Protein AF-A0A2D5AFP0-F1 (afdb_monomer)

pLDDT: mean 89.84, std 10.36, range [43.62, 98.31]

Solvent-accessible surface area (backbone atoms only — not comparable to full-atom values): 13454 Å² total; per-residue (Å²): 126,57,72,66,60,49,49,59,38,47,43,43,39,54,51,42,47,51,52,43,53,48,44,72,76,59,59,74,86,63,90,62,96,83,66,72,73,76,46,79,63,25,65,70,41,70,69,41,29,54,51,34,42,56,48,32,50,49,49,39,45,58,45,36,55,49,40,55,62,42,47,62,51,34,44,71,74,62,26,71,68,61,23,28,53,51,37,52,51,49,42,54,47,47,71,47,47,33,61,56,52,38,51,60,35,63,71,51,72,84,81,73,59,94,70,87,75,62,63,67,62,49,51,52,50,52,51,52,54,58,53,67,66,65,67,79,88,62,100,54,95,80,57,54,68,42,79,49,73,41,36,24,67,43,59,49,72,38,85,90,72,22,27,32,33,43,32,40,60,96,48,88,45,46,30,31,28,81,38,29,50,82,62,66,56,52,59,67,57,47,34,68,72,41,44,82,30,69,36,37,36,32,23,56,56,70,62,75,85,78,45,77,89,52,51,67,30,53,43,44,29,36,34,47,95,89,43,72,38,31,39,81,97,48,71,42,82,127

Nearest PDB structures (foldseek):
  1b8a-assembly1_B  TM=5.165E-01  e=5.015E-02  Thermococcus kodakarensis KOD1
  3nen-assembly1_B  TM=5.277E-01  e=5.633E-02  Thermococcus kodakarensis
  3amu-assembly1_A  TM=6.398E-01  e=1.697E-01  Archaeoglobus fulgidus
  2jsw-assembly1_A  TM=3.030E-01  e=8.129E-01  Mus musculus

Radius of gyration: 28.89 Å; Cα contacts (8 Å, |Δi|>4): 323; chains: 1; bounding box: 65×31×78 Å

Sequence (238 aa):
MDMVSLILLWFPAVFMVGLTLMLHRFPPHASNMTYGYRTRRSMASTEAWDHAQARSFQVMRDWTIWMVLWTPLAQWRWGGESAILVMSGLLTLGALLPLFFVERELKQEPPYTAQGGVHGTALVCCFLLLLSVFRPITHDGSEPERRETGELSSVGWSTSSADVFLRLEDDECHYYINRGLEMGIDTLRWSEVLTGREITLEVVDRPAGLNWFGRVGPVRGVMFQGDTLYRTGTVRNP

Secondary structure (DSSP, 8-state):
--HHHHHHHHHHHHHHHHHHHHHHHS---S--SSSS---TTTTS-HHHHHHHHHHHHHHHHHHHHHHHHHHHHHHHHT-HHHHHHHHHHHHHHHHHHHHHHHHHHTTSPSSP-----SHHHHHHHHHHHHHTT-PPP--STTS-EEEEEEEEEEEEEETTTTEEEEEETT---EEEETTTTTTT--HHHHHHHHTTSEEEEEEE---GGG-TT--EEEEEEEEETTEEEEETTEE---

Foldseek 3Di:
DDPVQVCLLCVLLVVLVVVLVCCVVPPDQDDDDPDADDDPLCNPDNQSVVQLRVQLSVQSVVLSVLLVVCSVVLCVQPNGPRSSVVSVVSSVCSVCVSVVQSVVQSVDDPPTDRDDHCVVVSVVVVVVSVVVLPDPDDPDPPFDWDKDKAAWAFWDADPVQLKIWTDGDPDQEIEIEGNVNVLPAPRVLCRVPRHRHIKMFTWGDRPPVVCPPGRYTYTQWIGDPNDTQHHHSDGNRD

Mean predicted aligned error: 9.78 Å

Structure (mmCIF, N/CA/C/O backbone):
data_AF-A0A2D5AFP0-F1
#
_entry.id   AF-A0A2D5AFP0-F1
#
loop_
_atom_site.group_PDB
_atom_site.id
_atom_site.type_symbol
_atom_site.label_atom_id
_atom_site.label_alt_id
_atom_site.label_comp_id
_atom_site.label_asym_id
_atom_site.label_entity_id
_atom_site.label_seq_id
_atom_site.pdbx_PDB_ins_code
_atom_site.Cartn_x
_atom_site.Cartn_y
_atom_site.Cartn_z
_atom_site.occupancy
_atom_site.B_iso_or_equiv
_atom_site.auth_seq_id
_atom_site.auth_comp_id
_atom_site.auth_asym_id
_atom_site.auth_atom_id
_atom_site.pdbx_PDB_model_num
ATOM 1 N N . MET A 1 1 ? 8.183 0.817 14.615 1.00 78.69 1 MET A N 1
ATOM 2 C CA . MET A 1 1 ? 9.309 0.311 13.799 1.00 78.69 1 MET A CA 1
ATOM 3 C C . MET A 1 1 ? 10.573 0.953 14.314 1.00 78.69 1 MET A C 1
ATOM 5 O O . MET A 1 1 ? 10.546 2.150 14.578 1.00 78.69 1 MET A O 1
ATOM 9 N N . ASP A 1 2 ? 11.639 0.176 14.477 1.00 91.81 2 ASP A N 1
ATOM 10 C CA . ASP A 1 2 ? 12.964 0.742 14.723 1.00 91.81 2 ASP A CA 1
ATOM 11 C C . ASP A 1 2 ? 13.491 1.492 13.483 1.00 91.81 2 ASP A C 1
ATOM 13 O O . ASP A 1 2 ? 12.917 1.440 12.388 1.00 91.81 2 ASP A O 1
ATOM 17 N N . MET A 1 3 ? 14.590 2.219 13.675 1.00 93.81 3 MET A N 1
ATOM 18 C CA . MET A 1 3 ? 15.216 3.032 12.633 1.00 93.81 3 MET A CA 1
ATOM 19 C C . MET A 1 3 ? 15.688 2.195 11.435 1.00 93.81 3 MET A C 1
ATOM 21 O O . MET A 1 3 ? 15.551 2.634 10.296 1.00 93.81 3 MET A O 1
ATOM 25 N N . VAL A 1 4 ? 16.211 0.989 11.673 1.00 95.38 4 VAL A N 1
ATOM 26 C CA . VAL A 1 4 ? 16.742 0.113 10.616 1.00 95.38 4 VAL A CA 1
ATOM 27 C C . VAL A 1 4 ? 15.615 -0.345 9.697 1.00 95.38 4 VAL A C 1
ATOM 29 O O . VAL A 1 4 ? 15.707 -0.207 8.479 1.00 95.38 4 VAL A O 1
ATOM 32 N N . SER A 1 5 ? 14.513 -0.803 10.278 1.00 94.06 5 SER A N 1
ATOM 33 C CA . SER A 1 5 ? 13.309 -1.218 9.564 1.00 94.06 5 SER A CA 1
ATOM 34 C C . SER A 1 5 ? 12.723 -0.074 8.738 1.00 94.06 5 SER A C 1
ATOM 36 O O . SER A 1 5 ? 12.271 -0.285 7.614 1.00 94.06 5 SER A O 1
ATOM 38 N N . LEU A 1 6 ? 12.746 1.153 9.270 1.00 94.25 6 LEU A N 1
ATOM 39 C CA . LEU A 1 6 ? 12.288 2.332 8.536 1.00 94.25 6 LEU A CA 1
ATOM 40 C C . LEU A 1 6 ? 13.183 2.625 7.325 1.00 94.25 6 LEU A C 1
ATOM 42 O O . LEU A 1 6 ? 12.668 2.852 6.232 1.00 94.25 6 LEU A O 1
ATOM 46 N N . ILE A 1 7 ? 14.506 2.566 7.492 1.00 96.38 7 ILE A N 1
ATOM 47 C CA . ILE A 1 7 ? 15.456 2.745 6.387 1.00 96.38 7 ILE A CA 1
ATOM 48 C C . ILE A 1 7 ? 15.223 1.684 5.307 1.00 96.38 7 ILE A C 1
ATOM 50 O O . ILE A 1 7 ? 15.106 2.030 4.134 1.00 96.38 7 ILE A O 1
ATOM 54 N N . LEU A 1 8 ? 15.104 0.411 5.689 1.00 96.75 8 LEU A N 1
ATOM 55 C CA . LEU A 1 8 ? 14.887 -0.692 4.749 1.00 96.75 8 LEU A CA 1
ATOM 56 C C . LEU A 1 8 ? 13.557 -0.576 3.997 1.00 96.75 8 LEU A C 1
ATOM 58 O O . LEU A 1 8 ? 13.497 -0.899 2.814 1.00 96.75 8 LEU A O 1
ATOM 62 N N . LEU A 1 9 ? 12.506 -0.081 4.653 1.00 95.94 9 LEU A N 1
ATOM 63 C CA . LEU A 1 9 ? 11.211 0.143 4.017 1.00 95.94 9 LEU A CA 1
ATOM 64 C C . LEU A 1 9 ? 11.274 1.239 2.944 1.00 95.94 9 LEU A C 1
ATOM 66 O O . LEU A 1 9 ? 10.704 1.080 1.864 1.00 95.94 9 LEU A O 1
ATOM 70 N N . TRP A 1 10 ? 11.947 2.352 3.242 1.00 96.88 10 TRP A N 1
ATOM 71 C CA . TRP A 1 10 ? 11.994 3.522 2.360 1.00 96.88 10 TRP A CA 1
ATOM 72 C C . TRP A 1 10 ? 13.093 3.443 1.298 1.00 96.88 10 TRP A C 1
ATOM 74 O O . TRP A 1 10 ? 12.972 4.078 0.246 1.00 96.88 10 TRP A O 1
ATOM 84 N N . PHE A 1 11 ? 14.138 2.646 1.533 1.00 97.31 11 PHE A N 1
ATOM 85 C CA . PHE A 1 11 ? 15.262 2.481 0.614 1.00 97.31 11 PHE A CA 1
ATOM 86 C C . PHE A 1 11 ? 14.828 2.145 -0.826 1.00 97.31 11 PHE A C 1
ATOM 88 O O . PHE A 1 11 ? 15.270 2.858 -1.725 1.00 97.31 11 PHE A O 1
ATOM 95 N N . PRO A 1 12 ? 13.933 1.167 -1.088 1.00 97.81 12 PRO A N 1
ATOM 96 C CA . PRO A 1 12 ? 13.426 0.878 -2.432 1.00 97.81 12 PRO A CA 1
ATOM 97 C C . PRO A 1 12 ? 12.920 2.101 -3.205 1.00 97.81 12 PRO A C 1
ATOM 99 O O . PRO A 1 12 ? 13.293 2.310 -4.360 1.00 97.81 12 PRO A O 1
ATOM 102 N N . ALA A 1 13 ? 12.082 2.926 -2.572 1.00 97.19 13 ALA A N 1
ATOM 103 C CA . ALA A 1 13 ? 11.495 4.099 -3.210 1.00 97.19 13 ALA A CA 1
ATOM 104 C C . ALA A 1 13 ? 12.537 5.204 -3.415 1.00 97.19 13 ALA A C 1
ATOM 106 O O . ALA A 1 13 ? 12.643 5.750 -4.513 1.00 97.19 13 ALA A O 1
ATOM 107 N N . VAL A 1 14 ? 13.351 5.492 -2.394 1.00 98.12 14 VAL A N 1
ATOM 108 C CA . VAL A 1 14 ? 14.422 6.500 -2.476 1.00 98.12 14 VAL A CA 1
ATOM 109 C C . VAL A 1 14 ? 15.445 6.129 -3.549 1.00 98.12 14 VAL A C 1
ATOM 111 O O . VAL A 1 14 ? 15.842 6.983 -4.342 1.00 98.12 14 VAL A O 1
ATOM 114 N N . PHE A 1 15 ? 15.830 4.855 -3.625 1.00 98.00 15 PHE A N 1
ATOM 115 C CA . PHE A 1 15 ? 16.732 4.344 -4.651 1.00 98.00 15 PHE A CA 1
ATOM 116 C C . PHE A 1 15 ? 16.155 4.545 -6.056 1.00 98.00 15 PHE A C 1
ATOM 118 O O . PHE A 1 15 ? 16.836 5.091 -6.922 1.00 98.00 15 PHE A O 1
ATOM 125 N N . MET A 1 16 ? 14.891 4.169 -6.281 1.00 97.75 16 MET A N 1
ATOM 126 C CA . MET A 1 16 ? 14.234 4.339 -7.583 1.00 97.75 16 MET A CA 1
ATOM 127 C C . MET A 1 16 ? 14.079 5.811 -7.977 1.00 97.75 16 MET A C 1
ATOM 129 O O . MET A 1 16 ? 14.291 6.158 -9.142 1.00 97.75 16 MET A O 1
ATOM 133 N N . VAL A 1 17 ? 13.784 6.696 -7.019 1.00 98.31 17 VAL A N 1
ATOM 134 C CA . VAL A 1 17 ? 13.786 8.152 -7.235 1.00 98.31 17 VAL A CA 1
ATOM 135 C C . VAL A 1 17 ? 15.175 8.625 -7.654 1.00 98.31 17 VAL A C 1
ATOM 137 O O . VAL A 1 17 ? 15.301 9.273 -8.691 1.00 98.31 17 VAL A O 1
ATOM 140 N N . GLY A 1 18 ? 16.221 8.254 -6.912 1.00 97.69 18 GLY A N 1
ATOM 141 C CA . GLY A 1 18 ? 17.604 8.611 -7.236 1.00 97.69 18 GLY A CA 1
ATOM 142 C C . GLY A 1 18 ? 18.032 8.117 -8.619 1.00 97.69 18 GLY A C 1
ATOM 143 O O . GLY A 1 18 ? 18.571 8.890 -9.409 1.00 97.69 18 GLY A O 1
ATOM 144 N N . LEU A 1 19 ? 17.718 6.862 -8.952 1.00 95.12 19 LEU A N 1
ATOM 145 C CA . LEU A 1 19 ? 18.000 6.274 -10.261 1.00 95.12 19 LEU A CA 1
ATOM 146 C C . LEU A 1 19 ? 17.262 7.012 -11.386 1.00 95.12 19 LEU A C 1
ATOM 148 O O . LEU A 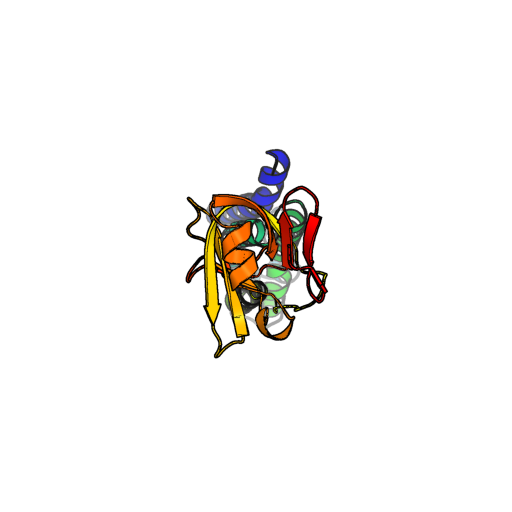1 19 ? 17.861 7.340 -12.409 1.00 95.12 19 LEU A O 1
ATOM 152 N N . THR A 1 20 ? 15.979 7.319 -11.190 1.00 95.94 20 THR A N 1
ATOM 153 C CA . THR A 1 20 ? 15.175 8.057 -12.174 1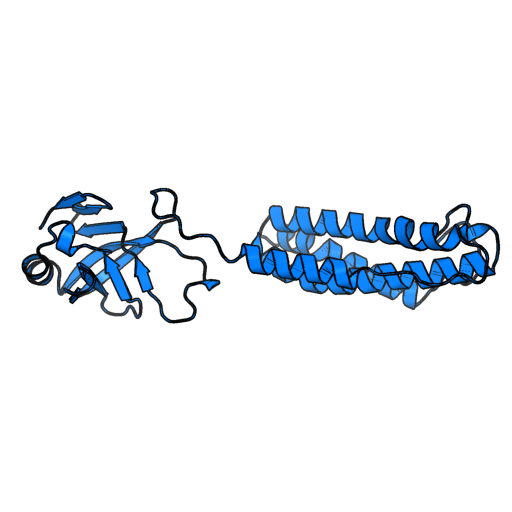.00 95.94 20 THR A CA 1
ATOM 154 C C . THR A 1 20 ? 15.733 9.470 -12.377 1.00 95.94 20 THR A C 1
ATOM 156 O O . THR A 1 20 ? 15.905 9.905 -13.513 1.00 95.94 20 THR A O 1
ATOM 159 N N . LEU A 1 21 ? 16.090 10.180 -11.304 1.00 97.12 21 LEU A N 1
ATOM 160 C CA . LEU A 1 21 ? 16.706 11.509 -11.394 1.00 97.12 21 LEU A CA 1
ATOM 161 C C . LEU A 1 21 ? 18.067 11.463 -12.101 1.00 97.12 21 LEU A C 1
ATOM 163 O O . LEU A 1 21 ? 18.344 12.310 -12.951 1.00 97.12 21 LEU A O 1
ATOM 167 N N . MET A 1 22 ? 18.892 10.456 -11.800 1.00 95.44 22 MET A N 1
ATOM 168 C CA . MET A 1 22 ? 20.180 10.246 -12.462 1.00 95.44 22 MET A CA 1
ATOM 169 C C . MET A 1 22 ? 19.999 10.036 -13.970 1.00 95.44 22 MET A C 1
ATOM 171 O O . MET A 1 22 ? 20.658 10.711 -14.758 1.00 95.44 22 MET A O 1
ATOM 175 N N . LEU A 1 23 ? 19.085 9.151 -14.379 1.00 92.75 23 LEU A N 1
ATOM 176 C CA . LEU A 1 23 ? 18.818 8.859 -15.792 1.00 92.75 23 LEU A CA 1
ATOM 177 C C . LEU A 1 23 ? 18.186 10.039 -16.533 1.00 92.75 23 LEU A C 1
ATOM 179 O O . LEU A 1 23 ? 18.458 10.233 -17.713 1.00 92.75 23 LEU A O 1
ATOM 183 N N . HIS A 1 24 ? 17.379 10.849 -15.845 1.00 93.81 24 HIS A N 1
ATOM 184 C CA . HIS A 1 24 ? 16.846 12.081 -16.415 1.00 93.81 24 HIS A CA 1
ATOM 185 C C . HIS A 1 24 ? 17.952 13.113 -16.671 1.00 93.81 24 HIS A C 1
ATOM 187 O O . HIS A 1 24 ? 17.941 13.804 -17.687 1.00 93.81 24 HIS A O 1
ATOM 193 N N . ARG A 1 25 ? 18.918 13.216 -15.749 1.00 94.94 25 ARG A N 1
ATOM 194 C CA . ARG A 1 25 ? 20.009 14.194 -15.820 1.00 94.94 25 ARG A CA 1
ATOM 195 C C . ARG A 1 25 ? 21.146 13.777 -16.755 1.00 94.94 25 ARG A C 1
ATOM 197 O O . ARG A 1 25 ? 21.806 14.657 -17.315 1.00 94.94 25 ARG A O 1
ATOM 204 N N . PHE A 1 26 ? 21.384 12.473 -16.883 1.00 93.38 26 PHE A N 1
ATOM 205 C CA . PHE A 1 26 ? 22.456 11.870 -17.676 1.00 93.38 26 PHE A CA 1
ATOM 206 C C . PHE A 1 26 ? 21.906 10.738 -18.560 1.00 93.38 26 PHE A C 1
ATOM 208 O O . PHE A 1 26 ? 22.209 9.562 -18.326 1.00 93.38 26 PHE A O 1
ATOM 215 N N . PRO A 1 27 ? 21.063 11.061 -19.556 1.00 90.19 27 PRO A N 1
ATOM 216 C CA . PRO A 1 27 ? 20.491 10.045 -20.418 1.00 90.19 27 PRO A CA 1
ATOM 217 C C . PRO A 1 27 ? 21.563 9.435 -21.344 1.00 90.19 27 PRO A C 1
ATOM 219 O O . PRO A 1 27 ? 22.470 10.128 -21.810 1.00 90.19 27 PRO A O 1
ATOM 222 N N . PRO A 1 28 ? 21.471 8.132 -21.643 1.00 88.69 28 PRO A N 1
ATOM 223 C CA . PRO A 1 28 ? 22.390 7.458 -22.555 1.00 88.69 28 PRO A CA 1
ATOM 224 C C . PRO A 1 28 ? 22.144 7.857 -24.022 1.00 88.69 28 PRO A C 1
ATOM 226 O O . PRO A 1 28 ? 21.296 7.288 -24.702 1.00 88.69 28 PRO A O 1
ATOM 229 N N . HIS A 1 29 ? 22.924 8.818 -24.523 1.00 81.56 29 HIS A N 1
ATOM 230 C CA . HIS A 1 29 ? 22.758 9.415 -25.860 1.00 81.56 29 HIS A CA 1
ATOM 231 C C . HIS A 1 29 ? 23.244 8.568 -27.046 1.00 81.56 29 HIS A C 1
ATOM 233 O O . HIS A 1 29 ? 22.923 8.880 -28.185 1.00 81.56 29 HIS A O 1
ATOM 239 N N . ALA A 1 30 ? 24.055 7.538 -26.807 1.00 88.25 30 ALA A N 1
ATOM 240 C CA . ALA A 1 30 ? 24.577 6.677 -27.862 1.00 88.25 30 ALA A CA 1
ATOM 241 C C . ALA A 1 30 ? 24.693 5.238 -27.372 1.00 88.25 30 ALA A C 1
ATOM 243 O O . ALA A 1 30 ? 24.965 5.007 -26.185 1.00 88.25 30 ALA A O 1
ATOM 244 N N . SER A 1 31 ? 24.532 4.294 -28.305 1.00 89.19 31 SER A N 1
ATOM 245 C CA . SER A 1 31 ? 24.721 2.870 -28.038 1.00 89.19 31 SER A CA 1
ATOM 246 C C . SER A 1 31 ? 26.101 2.629 -27.438 1.00 89.19 31 SER A C 1
ATOM 248 O O . SER A 1 31 ? 27.127 3.000 -28.009 1.00 89.19 31 SER A O 1
ATOM 250 N N . ASN A 1 32 ? 26.115 2.060 -26.237 1.00 89.75 32 ASN A N 1
ATOM 251 C CA . ASN A 1 32 ? 27.327 1.817 -25.475 1.00 89.75 32 ASN A CA 1
ATOM 252 C C . ASN A 1 32 ? 27.198 0.538 -24.644 1.00 89.75 32 ASN A C 1
ATOM 254 O O . ASN A 1 32 ? 26.106 0.038 -24.375 1.00 89.75 32 ASN A O 1
ATOM 258 N N . MET A 1 33 ? 28.345 0.032 -24.198 1.00 85.12 33 MET A N 1
ATOM 259 C CA . MET A 1 33 ? 28.429 -1.208 -23.430 1.00 85.12 33 MET A CA 1
ATOM 260 C C . MET A 1 33 ? 28.414 -0.997 -21.915 1.00 85.12 33 MET A C 1
ATOM 262 O O . MET A 1 33 ? 28.545 -1.979 -21.191 1.00 85.12 33 MET A O 1
ATOM 266 N N . THR A 1 34 ? 28.245 0.225 -21.399 1.00 85.06 34 THR A N 1
ATOM 267 C CA . THR A 1 34 ? 28.459 0.538 -19.973 1.00 85.06 34 THR A CA 1
ATOM 268 C C . THR A 1 34 ? 27.175 0.835 -19.201 1.00 85.06 34 THR A C 1
ATOM 270 O O . THR A 1 34 ? 27.005 0.288 -18.111 1.00 85.06 34 THR A O 1
ATOM 273 N N . TYR A 1 35 ? 26.239 1.617 -19.745 1.00 87.44 35 TYR A N 1
ATOM 274 C CA . TYR A 1 35 ? 25.002 1.988 -19.046 1.00 87.44 35 TYR A CA 1
ATOM 275 C C . TYR A 1 35 ? 23.807 2.193 -19.989 1.00 87.44 35 TYR A C 1
ATOM 277 O O . TYR A 1 35 ? 23.953 2.318 -21.203 1.00 87.44 35 TYR A O 1
ATOM 285 N N . GLY A 1 36 ? 22.604 2.194 -19.408 1.00 89.69 36 GLY A N 1
ATOM 286 C CA . GLY A 1 36 ? 21.334 2.241 -20.137 1.00 89.69 36 GLY A CA 1
ATOM 287 C C . GLY A 1 36 ? 20.729 0.860 -20.401 1.00 89.69 36 GLY A C 1
ATOM 288 O O . GLY A 1 36 ? 21.277 -0.180 -20.011 1.00 89.69 36 GLY A O 1
ATOM 289 N N . TYR A 1 37 ? 19.575 0.862 -21.065 1.00 94.12 37 TYR A N 1
ATOM 290 C CA . TYR A 1 37 ? 18.838 -0.335 -21.469 1.00 94.12 37 TYR A CA 1
ATOM 291 C C . TYR A 1 37 ? 19.519 -1.037 -22.661 1.00 94.12 37 TYR A C 1
ATOM 293 O O . TYR A 1 37 ? 19.529 -0.525 -23.780 1.00 94.12 37 TYR A O 1
ATOM 301 N N . ARG A 1 38 ? 20.130 -2.202 -22.420 1.00 93.75 38 ARG A N 1
ATOM 302 C CA . ARG A 1 38 ? 21.102 -2.834 -23.336 1.00 93.75 38 ARG A CA 1
ATOM 303 C C . ARG A 1 38 ? 20.741 -4.282 -23.656 1.00 93.75 38 ARG A C 1
ATOM 305 O O . ARG A 1 38 ? 21.424 -5.217 -23.242 1.00 93.75 38 ARG A O 1
ATOM 312 N N . THR A 1 39 ? 19.655 -4.487 -24.384 1.00 95.38 39 THR A N 1
ATOM 313 C CA . THR A 1 39 ? 19.325 -5.806 -24.932 1.00 95.38 39 THR A CA 1
ATOM 314 C C . THR A 1 39 ? 19.864 -5.935 -26.352 1.00 95.38 39 THR A C 1
ATOM 316 O O . THR A 1 39 ? 20.217 -4.952 -27.002 1.00 95.38 39 THR A O 1
ATOM 319 N N . ARG A 1 40 ? 19.923 -7.168 -26.874 1.00 94.56 40 ARG A N 1
ATOM 320 C CA . ARG A 1 40 ? 20.372 -7.399 -28.258 1.00 94.56 40 ARG A CA 1
ATOM 321 C C . ARG A 1 40 ? 19.542 -6.610 -29.275 1.00 94.56 40 ARG A C 1
ATOM 323 O O . ARG A 1 40 ? 20.103 -6.135 -30.251 1.00 94.56 40 ARG A O 1
ATOM 330 N N . ARG A 1 41 ? 18.230 -6.467 -29.040 1.00 95.00 41 ARG A N 1
ATOM 331 C CA . ARG A 1 41 ? 17.337 -5.705 -29.923 1.00 95.00 41 ARG A CA 1
ATOM 332 C C . ARG A 1 41 ? 17.553 -4.200 -29.789 1.00 95.00 41 ARG A C 1
ATOM 334 O O . ARG A 1 41 ? 17.626 -3.529 -30.811 1.00 95.00 41 ARG A O 1
ATOM 341 N N . SER A 1 42 ? 17.720 -3.673 -28.570 1.00 95.69 42 SER A N 1
ATOM 342 C CA . SER A 1 42 ? 17.923 -2.226 -28.382 1.00 95.69 42 SER A CA 1
ATOM 343 C C . SER A 1 42 ? 19.241 -1.734 -28.973 1.00 95.69 42 SER A C 1
ATOM 345 O O . SER A 1 42 ? 19.333 -0.596 -29.408 1.00 95.69 42 SER A O 1
ATOM 347 N N . MET A 1 43 ? 20.260 -2.593 -29.031 1.00 94.81 43 MET A N 1
ATOM 348 C CA . MET A 1 43 ? 21.568 -2.252 -29.596 1.00 94.81 43 MET A CA 1
ATOM 349 C C . MET A 1 43 ? 21.667 -2.463 -31.118 1.00 94.81 43 MET A C 1
ATOM 351 O O . MET A 1 43 ? 22.728 -2.209 -31.682 1.00 94.81 43 MET A O 1
ATOM 355 N N . ALA A 1 44 ? 20.609 -2.937 -31.789 1.00 94.12 44 ALA A N 1
ATOM 356 C CA . ALA A 1 44 ? 20.660 -3.307 -33.209 1.00 94.12 44 ALA A CA 1
ATOM 357 C C . ALA A 1 44 ? 20.701 -2.103 -34.167 1.00 94.12 44 ALA A C 1
ATOM 359 O O . ALA A 1 44 ? 21.221 -2.215 -35.275 1.00 94.12 44 ALA A O 1
ATOM 360 N N . SER A 1 45 ? 20.148 -0.960 -33.760 1.00 94.56 45 SER A N 1
ATOM 361 C CA . SER A 1 45 ? 20.157 0.286 -34.534 1.00 94.56 45 SER A CA 1
ATOM 362 C C . SER A 1 45 ? 20.048 1.496 -33.607 1.00 94.56 45 SER A C 1
ATOM 364 O O . SER A 1 45 ? 19.586 1.367 -32.473 1.00 94.56 45 SER A O 1
ATOM 366 N N . THR A 1 46 ? 20.443 2.676 -34.088 1.00 94.19 46 THR A N 1
ATOM 367 C CA . THR A 1 46 ? 20.291 3.936 -33.339 1.00 94.19 46 THR A CA 1
ATOM 368 C C . THR A 1 46 ? 18.823 4.233 -33.029 1.00 94.19 46 THR A C 1
ATOM 370 O O . THR A 1 46 ? 18.501 4.591 -31.906 1.00 94.19 46 THR A O 1
ATOM 373 N N . GLU A 1 47 ? 17.914 3.984 -33.977 1.00 95.19 47 GLU A N 1
ATOM 374 C CA . GLU A 1 47 ? 16.473 4.171 -33.764 1.00 95.19 47 GLU A CA 1
ATOM 375 C C . GLU A 1 47 ? 15.926 3.245 -32.661 1.00 95.19 47 GLU A C 1
ATOM 377 O O . GLU A 1 47 ? 15.183 3.686 -31.784 1.00 95.19 47 GLU A O 1
ATOM 382 N N . ALA A 1 48 ? 16.338 1.969 -32.654 1.00 95.81 48 ALA A N 1
ATOM 383 C CA . ALA A 1 48 ? 15.971 1.029 -31.593 1.00 95.81 48 ALA A CA 1
ATOM 384 C C . ALA A 1 48 ? 16.550 1.442 -30.234 1.00 95.81 48 ALA A C 1
ATOM 386 O O . ALA A 1 48 ? 15.882 1.291 -29.210 1.00 95.81 48 ALA A O 1
ATOM 387 N N . TRP A 1 49 ? 17.777 1.968 -30.221 1.00 95.94 49 TRP A N 1
ATOM 388 C CA . TRP A 1 49 ? 18.425 2.469 -29.014 1.00 95.94 49 TRP A CA 1
ATOM 389 C C . TRP A 1 49 ? 17.654 3.648 -28.427 1.00 95.94 49 TRP A C 1
ATOM 391 O O . TRP A 1 49 ? 17.254 3.594 -27.264 1.00 95.94 49 TRP A O 1
ATOM 401 N N . ASP A 1 50 ? 17.397 4.675 -29.234 1.00 95.38 50 ASP A N 1
ATOM 402 C CA . ASP A 1 50 ? 16.741 5.907 -28.799 1.00 95.38 50 ASP A CA 1
ATOM 403 C C . ASP A 1 50 ? 15.335 5.622 -28.258 1.00 95.38 50 ASP A C 1
ATOM 405 O O . ASP A 1 50 ? 14.987 6.066 -27.157 1.00 95.38 50 ASP A O 1
ATOM 409 N N . HIS A 1 51 ? 14.564 4.789 -28.971 1.00 96.44 51 HIS A N 1
ATOM 410 C CA . HIS A 1 51 ? 13.253 4.329 -28.508 1.00 96.44 51 HIS A CA 1
ATOM 411 C C . HIS A 1 51 ? 13.355 3.579 -27.177 1.00 96.44 51 HIS A C 1
ATOM 413 O O . HIS A 1 51 ? 12.637 3.883 -26.223 1.00 96.44 51 HIS A O 1
ATOM 419 N N . ALA A 1 52 ? 14.277 2.617 -27.080 1.00 96.81 52 ALA A N 1
ATOM 420 C CA . ALA A 1 52 ? 14.430 1.781 -25.897 1.00 96.81 52 ALA A CA 1
ATOM 421 C C . ALA A 1 52 ? 14.834 2.572 -24.649 1.00 96.81 52 ALA A C 1
ATOM 423 O O . ALA A 1 52 ? 14.301 2.311 -23.569 1.00 96.81 52 ALA A O 1
ATOM 424 N N . GLN A 1 53 ? 15.751 3.537 -24.772 1.00 96.25 53 GLN A N 1
ATOM 425 C CA . GLN A 1 53 ? 16.175 4.361 -23.637 1.00 96.25 53 GLN A CA 1
ATOM 426 C C . GLN A 1 53 ? 15.042 5.266 -23.155 1.00 96.25 53 GLN A C 1
ATOM 428 O O . GLN A 1 53 ? 14.745 5.283 -21.957 1.00 96.25 53 GLN A O 1
ATOM 433 N N . ALA A 1 54 ? 14.371 5.961 -24.080 1.00 95.88 54 ALA A N 1
ATOM 434 C CA . ALA A 1 54 ? 13.244 6.828 -23.752 1.00 95.88 54 ALA A CA 1
ATOM 435 C C . ALA A 1 54 ? 12.110 6.035 -23.089 1.00 95.88 54 ALA A C 1
ATOM 437 O O . ALA A 1 54 ? 11.582 6.433 -22.045 1.00 95.88 54 ALA A O 1
ATOM 438 N N . ARG A 1 55 ? 11.778 4.869 -23.652 1.00 96.81 55 ARG A N 1
ATOM 439 C CA . ARG A 1 55 ? 10.710 4.015 -23.140 1.00 96.81 55 ARG A CA 1
ATOM 440 C C . ARG A 1 55 ? 11.052 3.382 -21.796 1.00 96.81 55 ARG A C 1
ATOM 442 O O . ARG A 1 55 ? 10.215 3.390 -20.895 1.00 96.81 55 ARG A O 1
ATOM 449 N N . SER A 1 56 ? 12.269 2.865 -21.639 1.00 96.81 56 SER A N 1
ATOM 450 C CA . SER A 1 56 ? 12.752 2.305 -20.373 1.00 96.81 56 SER A CA 1
ATOM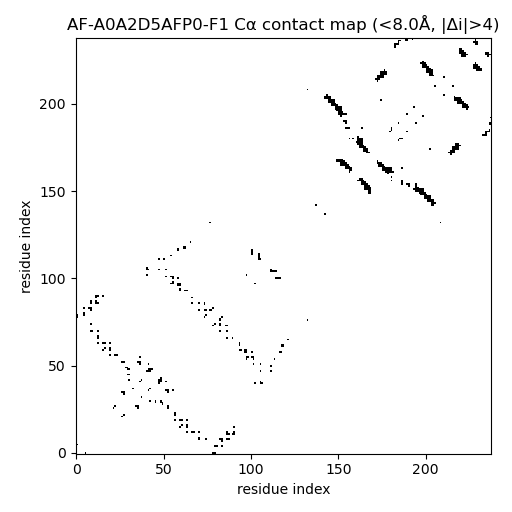 451 C C . SER A 1 56 ? 12.681 3.348 -19.257 1.00 96.81 56 SER A C 1
ATOM 453 O O . SER A 1 56 ? 12.123 3.082 -18.190 1.00 96.81 56 SER A O 1
ATOM 455 N N . PHE A 1 57 ? 13.161 4.567 -19.530 1.00 96.56 57 PHE A N 1
ATOM 456 C CA . PHE A 1 57 ? 13.073 5.685 -18.596 1.00 96.56 57 PHE A CA 1
ATOM 457 C C . PHE A 1 57 ? 11.622 6.021 -18.231 1.00 96.56 57 PHE A C 1
ATOM 459 O O . PHE A 1 57 ? 11.317 6.165 -17.048 1.00 96.56 57 PHE A O 1
ATOM 466 N N . GLN A 1 58 ? 10.722 6.100 -19.218 1.00 97.31 58 GLN A N 1
ATOM 467 C CA . GLN A 1 58 ? 9.303 6.362 -18.976 1.00 97.31 58 GLN A CA 1
ATOM 468 C C . GLN A 1 58 ? 8.687 5.309 -18.044 1.00 97.31 58 GLN A C 1
ATOM 470 O O . GLN A 1 58 ? 8.089 5.668 -17.033 1.00 97.31 58 GLN A O 1
ATOM 475 N N . VAL A 1 59 ? 8.874 4.019 -18.343 1.00 97.38 59 VAL A N 1
ATOM 476 C CA . VAL A 1 59 ? 8.324 2.915 -17.537 1.00 97.38 59 VAL A CA 1
ATOM 477 C C . VAL A 1 59 ? 8.873 2.945 -16.109 1.00 97.38 59 VAL A C 1
ATOM 479 O O . VAL A 1 59 ? 8.096 2.816 -15.162 1.00 97.38 59 VAL A O 1
ATOM 482 N N . MET A 1 60 ? 10.184 3.158 -15.937 1.00 96.94 60 MET A N 1
ATOM 483 C CA . MET A 1 60 ? 10.795 3.271 -14.607 1.00 96.94 60 MET A CA 1
ATOM 484 C C . MET A 1 60 ? 10.258 4.474 -13.837 1.00 96.94 60 MET A C 1
ATOM 486 O O . MET A 1 60 ? 9.880 4.323 -12.682 1.00 96.94 60 MET A O 1
ATOM 490 N N . ARG A 1 61 ? 10.174 5.653 -14.462 1.00 97.69 61 ARG A N 1
ATOM 491 C CA . ARG A 1 61 ? 9.645 6.866 -13.825 1.00 97.69 61 ARG A CA 1
ATOM 492 C C . ARG A 1 61 ? 8.203 6.673 -13.368 1.00 97.69 61 ARG A C 1
ATOM 494 O O . ARG A 1 61 ? 7.876 6.994 -12.227 1.00 97.69 61 ARG A O 1
ATOM 501 N N . ASP A 1 62 ? 7.354 6.148 -14.245 1.00 97.69 62 ASP A N 1
ATOM 502 C CA . ASP A 1 62 ? 5.939 5.951 -13.950 1.00 97.69 62 ASP A CA 1
ATOM 503 C C . ASP A 1 62 ? 5.765 4.923 -12.812 1.00 97.69 62 ASP A C 1
ATOM 505 O O . ASP A 1 62 ? 4.935 5.119 -11.926 1.00 97.69 62 ASP A O 1
ATOM 509 N N . TRP A 1 63 ? 6.601 3.877 -12.762 1.00 97.38 63 TRP A N 1
ATOM 510 C CA . TRP A 1 63 ? 6.638 2.922 -11.646 1.00 97.38 63 TRP A CA 1
ATOM 511 C C . TRP A 1 63 ? 7.161 3.538 -10.342 1.00 97.38 63 TRP A C 1
ATOM 513 O O . TRP A 1 63 ? 6.586 3.301 -9.280 1.00 97.38 63 TRP A O 1
ATOM 523 N N . THR A 1 64 ? 8.202 4.371 -10.409 1.00 97.62 64 THR A N 1
ATOM 524 C CA . THR A 1 64 ? 8.751 5.103 -9.258 1.00 97.62 64 THR A CA 1
ATOM 525 C C . THR A 1 64 ? 7.683 5.964 -8.589 1.00 97.62 64 THR A C 1
ATOM 527 O O . THR A 1 64 ? 7.580 5.953 -7.364 1.00 97.62 64 THR A O 1
ATOM 530 N N . ILE A 1 65 ? 6.843 6.659 -9.367 1.00 97.44 65 ILE A N 1
ATOM 531 C CA . ILE A 1 65 ? 5.721 7.448 -8.829 1.00 97.44 65 ILE A CA 1
ATOM 532 C C . ILE A 1 65 ? 4.791 6.554 -7.998 1.00 97.44 65 ILE A C 1
ATOM 534 O O . ILE A 1 65 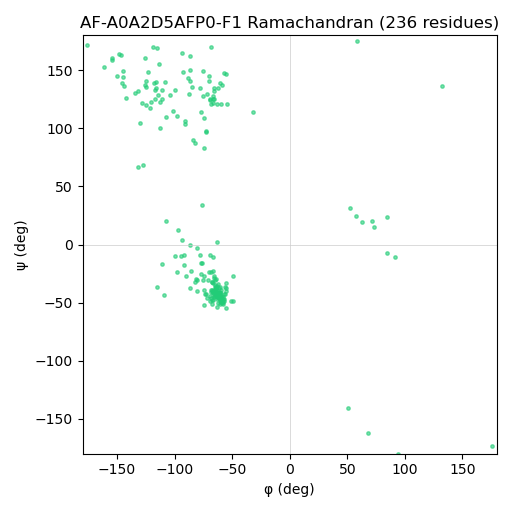? 4.460 6.896 -6.863 1.00 97.44 65 ILE A O 1
ATOM 538 N N . TRP A 1 66 ? 4.419 5.382 -8.518 1.00 96.94 66 TRP A N 1
ATOM 539 C CA . TRP A 1 66 ? 3.580 4.434 -7.781 1.00 96.94 66 TRP A CA 1
ATOM 540 C C . TRP A 1 66 ? 4.265 3.862 -6.546 1.00 96.94 66 TRP A C 1
ATOM 542 O O . TRP A 1 66 ? 3.623 3.757 -5.508 1.00 96.94 66 TRP A O 1
ATOM 552 N N . MET A 1 67 ? 5.561 3.549 -6.607 1.00 96.12 67 MET A N 1
ATOM 553 C CA . MET A 1 67 ? 6.307 3.093 -5.431 1.00 96.12 67 MET A CA 1
ATOM 554 C C . MET A 1 67 ? 6.318 4.143 -4.318 1.00 96.12 67 MET A C 1
ATOM 556 O O . MET A 1 67 ? 6.120 3.793 -3.155 1.00 96.12 67 MET A O 1
ATOM 560 N N . VAL A 1 68 ? 6.498 5.424 -4.655 1.00 96.88 68 VAL A N 1
ATOM 561 C CA . VAL A 1 68 ? 6.435 6.520 -3.674 1.00 96.88 68 VAL A CA 1
ATOM 562 C C . VAL A 1 68 ? 5.051 6.592 -3.025 1.00 96.88 68 VAL A C 1
ATOM 564 O O . VAL A 1 68 ? 4.967 6.730 -1.808 1.00 96.88 68 VAL A O 1
ATOM 567 N N . LEU A 1 69 ? 3.975 6.434 -3.803 1.00 95.19 69 LEU A N 1
ATOM 568 C CA . LEU A 1 69 ? 2.604 6.409 -3.279 1.00 95.19 69 LEU A CA 1
ATOM 569 C C . LEU A 1 69 ? 2.316 5.158 -2.432 1.00 95.19 69 LEU A C 1
ATOM 571 O O . LEU A 1 69 ? 1.648 5.243 -1.402 1.00 95.19 69 LEU A O 1
ATOM 575 N N . TRP A 1 70 ? 2.822 3.993 -2.837 1.00 94.31 70 TRP A N 1
ATOM 576 C CA . TRP A 1 70 ? 2.590 2.726 -2.145 1.00 94.31 70 TRP A CA 1
ATOM 577 C C . TRP A 1 70 ? 3.417 2.542 -0.884 1.00 94.31 70 TRP A C 1
ATOM 579 O O . TRP A 1 70 ? 2.969 1.823 -0.002 1.00 94.31 70 TRP A O 1
ATOM 589 N N . THR A 1 71 ? 4.574 3.189 -0.750 1.00 94.62 71 THR A N 1
ATOM 590 C CA . THR A 1 71 ? 5.421 3.063 0.449 1.00 94.62 71 THR A CA 1
ATOM 591 C C . THR A 1 71 ? 4.666 3.403 1.746 1.00 94.62 71 THR A C 1
ATOM 593 O O . THR A 1 71 ? 4.596 2.540 2.626 1.00 94.62 71 THR A O 1
ATOM 596 N N . PRO A 1 72 ? 4.029 4.587 1.890 1.00 92.75 72 PRO A N 1
ATOM 597 C CA . PRO A 1 72 ? 3.249 4.893 3.089 1.00 92.75 72 PRO A CA 1
ATOM 598 C C . PRO A 1 72 ? 2.004 4.005 3.225 1.00 92.75 72 PRO A C 1
ATOM 600 O O . PRO A 1 72 ? 1.638 3.644 4.341 1.00 92.75 72 PRO A O 1
ATOM 603 N N . LEU A 1 73 ? 1.377 3.592 2.115 1.00 89.31 73 LEU A N 1
ATOM 604 C CA . LEU A 1 73 ? 0.227 2.678 2.143 1.00 89.31 73 LEU A CA 1
ATOM 605 C C . LEU A 1 73 ? 0.612 1.282 2.648 1.00 89.31 73 LEU A C 1
ATOM 607 O O . LEU A 1 73 ? -0.109 0.701 3.454 1.00 89.31 73 LEU A O 1
ATOM 611 N N . ALA A 1 74 ? 1.755 0.753 2.215 1.00 90.44 74 ALA A N 1
ATOM 612 C CA . ALA A 1 74 ? 2.288 -0.528 2.657 1.00 90.44 74 ALA A CA 1
ATOM 613 C C . ALA A 1 74 ? 2.697 -0.471 4.133 1.00 90.44 74 ALA A C 1
ATOM 615 O O . ALA A 1 74 ? 2.393 -1.396 4.891 1.00 90.44 74 ALA A O 1
ATOM 616 N N . GLN A 1 75 ? 3.316 0.638 4.558 1.00 90.00 75 GLN A N 1
ATOM 617 C CA . GLN A 1 75 ? 3.621 0.889 5.967 1.00 90.00 75 GLN A CA 1
ATOM 618 C C . GLN A 1 75 ? 2.356 0.865 6.822 1.00 90.00 75 GLN A C 1
ATOM 620 O O . GLN A 1 75 ? 2.318 0.191 7.846 1.00 90.00 75 GLN A O 1
ATOM 625 N N . TRP A 1 76 ? 1.326 1.592 6.390 1.00 86.44 76 TRP A N 1
ATOM 626 C CA . TRP A 1 76 ? 0.051 1.677 7.088 1.00 86.44 76 TRP A CA 1
ATOM 627 C C . TRP A 1 76 ? -0.679 0.330 7.131 1.00 86.44 76 TRP A C 1
ATOM 629 O O . TRP A 1 76 ? -1.198 -0.058 8.176 1.00 86.44 76 TRP A O 1
ATOM 639 N N . ARG A 1 77 ? -0.713 -0.403 6.011 1.00 85.00 77 ARG A N 1
ATOM 640 C CA . ARG A 1 77 ? -1.520 -1.622 5.875 1.00 85.00 77 ARG A CA 1
ATOM 641 C C . ARG A 1 77 ? -0.880 -2.863 6.488 1.00 85.00 77 ARG A C 1
ATOM 643 O O . ARG A 1 77 ? -1.606 -3.706 7.022 1.00 85.00 77 ARG A O 1
ATOM 650 N N . TRP A 1 78 ? 0.428 -3.034 6.331 1.00 84.69 78 TRP A N 1
ATOM 651 C CA . TRP A 1 78 ? 1.131 -4.248 6.756 1.00 84.69 78 TRP A CA 1
ATOM 652 C C . TRP A 1 78 ? 2.136 -3.982 7.868 1.00 84.69 78 TRP A C 1
ATOM 654 O O . TRP A 1 78 ? 2.264 -4.814 8.761 1.00 84.69 78 TRP A O 1
ATOM 664 N N . GLY A 1 79 ? 2.812 -2.831 7.837 1.00 85.12 79 GLY A N 1
ATOM 665 C CA . GLY A 1 79 ? 3.868 -2.495 8.788 1.00 85.12 79 GLY A CA 1
ATOM 666 C C . GLY A 1 79 ? 5.036 -3.493 8.795 1.00 85.12 79 GLY A C 1
ATOM 667 O O . GLY A 1 79 ? 5.029 -4.520 8.110 1.00 85.12 79 GLY A O 1
ATOM 668 N N . GLY A 1 80 ? 6.067 -3.162 9.576 1.00 88.88 80 GLY A N 1
ATOM 669 C CA . GLY A 1 80 ? 7.177 -4.065 9.896 1.00 88.88 80 GLY A CA 1
ATOM 670 C C . GLY A 1 80 ? 7.828 -4.742 8.682 1.00 88.88 80 GLY A C 1
ATOM 671 O O . GLY A 1 80 ? 8.003 -4.140 7.623 1.00 88.88 80 GLY A O 1
ATOM 672 N N . GLU A 1 81 ? 8.177 -6.016 8.848 1.00 92.00 81 GLU A N 1
ATOM 673 C CA . GLU A 1 81 ? 8.887 -6.828 7.850 1.00 92.00 81 GLU A CA 1
ATOM 674 C C . GLU A 1 81 ? 8.055 -7.113 6.594 1.00 92.00 81 GLU A C 1
ATOM 676 O O . GLU A 1 81 ? 8.590 -7.165 5.487 1.00 92.00 81 GLU A O 1
ATOM 681 N N . SER A 1 82 ? 6.733 -7.238 6.741 1.00 92.00 82 SER A N 1
ATOM 682 C CA . SER A 1 82 ? 5.833 -7.495 5.610 1.00 92.00 82 SER A CA 1
ATOM 683 C C . SER A 1 82 ? 5.837 -6.333 4.617 1.00 92.00 82 SER A C 1
ATOM 685 O O . SER A 1 82 ? 5.926 -6.553 3.409 1.00 92.00 82 SER A O 1
ATOM 687 N N . ALA A 1 83 ? 5.809 -5.091 5.111 1.00 92.38 83 ALA A N 1
ATOM 688 C CA . ALA A 1 83 ? 5.908 -3.912 4.255 1.00 92.38 83 ALA A CA 1
ATOM 689 C C . ALA A 1 83 ? 7.270 -3.841 3.537 1.00 92.38 83 ALA A C 1
ATOM 691 O O . ALA A 1 83 ? 7.318 -3.544 2.343 1.00 92.38 83 ALA A O 1
ATOM 692 N N . ILE A 1 84 ? 8.367 -4.177 4.229 1.00 96.38 84 ILE A N 1
ATOM 693 C CA . ILE A 1 84 ? 9.722 -4.213 3.649 1.00 96.38 84 ILE A CA 1
ATOM 694 C C . ILE A 1 84 ? 9.803 -5.237 2.511 1.00 96.38 84 ILE A C 1
ATOM 696 O O . ILE A 1 84 ? 10.315 -4.923 1.431 1.00 96.38 84 ILE A O 1
ATOM 700 N N . LEU A 1 85 ? 9.273 -6.446 2.723 1.00 96.38 85 LEU A N 1
ATOM 701 C CA . LEU A 1 85 ? 9.265 -7.505 1.714 1.00 96.38 85 LEU A CA 1
ATOM 702 C C . LEU A 1 85 ? 8.478 -7.083 0.468 1.00 96.38 85 LEU A C 1
ATOM 704 O O . LEU A 1 85 ? 8.971 -7.233 -0.652 1.00 96.38 85 LEU A O 1
ATOM 708 N N . VAL A 1 86 ? 7.290 -6.496 0.656 1.00 94.50 86 VAL A N 1
ATOM 709 C CA . VAL A 1 86 ? 6.468 -5.972 -0.446 1.00 94.50 86 VAL A CA 1
ATOM 710 C C . VAL A 1 86 ? 7.227 -4.902 -1.231 1.00 94.50 86 VAL A C 1
ATOM 712 O O . VAL A 1 86 ? 7.334 -5.006 -2.453 1.00 94.50 86 VAL A O 1
ATOM 715 N N . MET A 1 87 ? 7.809 -3.907 -0.555 1.00 96.38 87 MET A N 1
ATOM 716 C CA . MET A 1 87 ? 8.537 -2.826 -1.229 1.00 96.38 87 MET A CA 1
ATOM 717 C C . MET A 1 87 ? 9.796 -3.321 -1.956 1.00 96.38 87 MET A C 1
ATOM 719 O O . MET A 1 87 ? 10.105 -2.839 -3.047 1.00 96.38 87 MET A O 1
ATOM 723 N N . SER A 1 88 ? 10.483 -4.327 -1.411 1.00 97.00 88 SER A N 1
ATOM 724 C CA . SER A 1 88 ? 11.630 -4.981 -2.062 1.00 97.00 88 SER A CA 1
ATOM 725 C C . SER A 1 88 ? 11.213 -5.767 -3.312 1.00 97.00 88 SER A C 1
ATOM 727 O O . SER A 1 88 ? 11.888 -5.726 -4.347 1.00 97.00 88 SER A O 1
ATOM 729 N N . GLY A 1 89 ? 10.059 -6.436 -3.257 1.00 96.69 89 GLY A N 1
ATOM 730 C CA . GLY A 1 89 ? 9.444 -7.067 -4.424 1.00 96.69 89 GLY A CA 1
ATOM 731 C C . GLY A 1 89 ? 9.093 -6.046 -5.509 1.00 96.69 89 GLY A C 1
ATOM 732 O O . GLY A 1 89 ? 9.423 -6.249 -6.677 1.00 96.69 89 GLY A O 1
ATOM 733 N N . LEU A 1 90 ? 8.501 -4.909 -5.130 1.00 95.69 90 LEU A N 1
ATOM 734 C CA . LEU A 1 90 ? 8.163 -3.828 -6.062 1.00 95.69 90 LEU A CA 1
ATOM 735 C C . LEU A 1 90 ? 9.401 -3.192 -6.709 1.00 95.69 90 LEU A C 1
ATOM 737 O O . LEU A 1 90 ? 9.351 -2.872 -7.895 1.00 95.69 90 LEU A O 1
ATOM 741 N N . LEU A 1 91 ? 10.515 -3.051 -5.984 1.00 97.25 91 LEU A N 1
ATOM 742 C CA . LEU A 1 91 ? 11.799 -2.636 -6.567 1.00 97.25 91 LEU A CA 1
ATOM 743 C C . LEU A 1 91 ? 12.255 -3.610 -7.656 1.00 97.25 91 LEU A C 1
ATOM 745 O O . LEU A 1 91 ? 12.601 -3.195 -8.761 1.00 97.25 91 LEU A O 1
ATOM 749 N N . THR A 1 92 ? 12.214 -4.908 -7.349 1.00 96.38 92 THR A N 1
ATOM 750 C CA . THR A 1 92 ? 12.606 -5.965 -8.289 1.00 96.38 92 THR A CA 1
ATOM 751 C C . THR A 1 92 ? 11.731 -5.926 -9.541 1.00 96.38 92 THR A C 1
ATOM 753 O O . THR A 1 92 ? 12.247 -5.929 -10.657 1.00 96.38 92 THR A O 1
ATOM 756 N N . LEU A 1 93 ? 10.409 -5.807 -9.378 1.00 95.44 93 LEU A N 1
ATOM 757 C CA . LEU A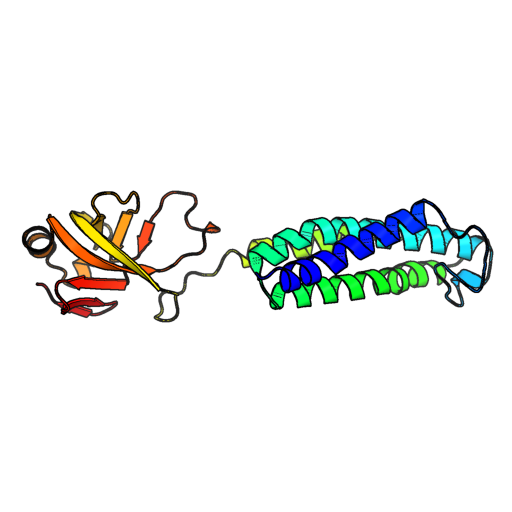 1 93 ? 9.486 -5.638 -10.501 1.00 95.44 93 LEU A CA 1
ATOM 758 C C . LEU A 1 93 ? 9.801 -4.371 -11.302 1.00 95.44 93 LEU A C 1
ATOM 760 O O . LEU A 1 93 ? 9.879 -4.440 -12.524 1.00 95.44 93 LEU A O 1
ATOM 764 N N . GLY A 1 94 ? 10.061 -3.244 -10.638 1.00 93.81 94 GLY A N 1
ATOM 765 C CA . GLY A 1 94 ? 10.433 -1.982 -11.280 1.00 93.81 94 GLY A CA 1
ATOM 766 C C . GLY A 1 94 ? 11.650 -2.094 -12.193 1.00 93.81 94 GLY A C 1
ATOM 767 O O . GLY A 1 94 ? 11.644 -1.543 -13.292 1.00 93.81 94 GLY A O 1
ATOM 768 N N . ALA A 1 95 ? 12.657 -2.864 -11.779 1.00 93.19 95 ALA A N 1
ATOM 769 C CA . ALA A 1 95 ? 13.846 -3.132 -12.584 1.00 93.19 95 ALA A CA 1
ATOM 770 C C . ALA A 1 95 ? 13.569 -4.059 -13.785 1.00 93.19 95 ALA A C 1
ATOM 772 O O . ALA A 1 95 ? 14.224 -3.943 -14.821 1.00 93.19 95 ALA A O 1
ATOM 773 N N . LEU A 1 96 ? 12.597 -4.971 -13.670 1.00 95.50 96 LEU A N 1
ATOM 774 C CA . LEU A 1 96 ? 12.259 -5.946 -14.713 1.00 95.50 96 LEU A CA 1
ATOM 775 C C . LEU A 1 96 ? 11.201 -5.444 -15.707 1.00 95.50 96 LEU A C 1
ATOM 777 O O . LEU A 1 96 ? 11.187 -5.884 -16.854 1.00 95.50 96 LEU A O 1
ATOM 781 N N . LEU A 1 97 ? 10.322 -4.522 -15.310 1.00 95.56 97 LEU A N 1
ATOM 782 C CA . LEU A 1 97 ? 9.227 -4.019 -16.147 1.00 95.56 97 LEU A CA 1
ATOM 783 C C . LEU A 1 97 ? 9.692 -3.437 -17.496 1.00 95.56 97 LEU A C 1
ATOM 785 O O . LEU A 1 97 ? 9.064 -3.767 -18.509 1.00 95.56 97 LEU A O 1
ATOM 789 N N . PRO A 1 98 ? 10.785 -2.648 -17.575 1.00 96.31 98 PRO A N 1
ATOM 790 C CA . PRO A 1 98 ? 11.321 -2.207 -18.858 1.00 96.31 98 PRO A CA 1
ATOM 791 C C . PRO A 1 98 ? 11.638 -3.366 -19.804 1.00 96.31 98 PRO A C 1
ATOM 793 O O . PRO A 1 98 ? 11.344 -3.256 -20.988 1.00 96.31 98 PRO A O 1
ATOM 796 N N . LEU A 1 99 ? 12.144 -4.501 -19.300 1.00 95.94 99 LEU A N 1
ATOM 797 C CA . LEU A 1 99 ? 12.438 -5.671 -20.138 1.00 95.94 99 LEU A CA 1
ATOM 798 C C . LEU A 1 99 ? 11.185 -6.200 -20.833 1.00 95.94 99 LEU A C 1
ATOM 800 O O . LEU A 1 99 ? 11.246 -6.625 -21.979 1.00 95.94 99 LEU A O 1
ATOM 804 N N . PHE A 1 100 ? 10.034 -6.166 -20.165 1.00 95.38 100 PHE A N 1
ATOM 805 C CA . PHE A 1 100 ? 8.786 -6.626 -20.763 1.00 95.38 100 PHE A CA 1
ATOM 806 C C . PHE A 1 100 ? 8.240 -5.632 -21.796 1.00 95.38 100 PHE A C 1
ATOM 808 O O . PHE A 1 100 ? 7.950 -6.018 -22.930 1.00 95.38 100 PHE A O 1
ATOM 815 N N . PHE A 1 101 ? 8.098 -4.358 -21.418 1.00 96.81 101 PHE A N 1
ATOM 816 C CA . PHE A 1 101 ? 7.487 -3.347 -22.288 1.00 96.81 101 PHE A CA 1
ATOM 817 C C . PHE A 1 101 ? 8.368 -3.019 -23.492 1.00 96.81 101 PHE A C 1
ATOM 819 O O . PHE A 1 101 ? 7.888 -3.056 -24.624 1.00 96.81 101 PHE A O 1
ATOM 826 N N . VAL A 1 102 ? 9.657 -2.764 -23.261 1.00 97.44 102 VAL A N 1
ATOM 827 C CA . VAL A 1 102 ? 10.587 -2.361 -24.317 1.00 97.44 102 VAL A CA 1
ATOM 828 C C . VAL A 1 102 ? 10.832 -3.516 -25.288 1.00 97.44 102 VAL A C 1
ATOM 830 O O . VAL A 1 102 ? 10.703 -3.318 -26.491 1.00 97.44 102 VAL A O 1
ATOM 833 N N . GLU A 1 103 ? 11.086 -4.748 -24.819 1.00 97.44 103 GLU A N 1
ATOM 834 C CA . GLU A 1 103 ? 11.286 -5.876 -25.749 1.00 97.44 103 GLU A CA 1
ATOM 835 C C . GLU A 1 103 ? 10.040 -6.217 -26.560 1.00 97.44 103 GLU A C 1
ATOM 837 O O . GLU A 1 103 ? 10.159 -6.732 -27.670 1.00 97.44 103 GLU A O 1
ATOM 842 N N . ARG A 1 104 ? 8.839 -5.994 -26.017 1.00 96.19 104 ARG A N 1
ATOM 843 C CA . ARG A 1 104 ? 7.603 -6.219 -26.771 1.00 96.19 104 ARG A CA 1
ATOM 844 C C . ARG A 1 104 ? 7.482 -5.244 -27.940 1.00 96.19 104 ARG A C 1
ATOM 846 O O . ARG A 1 104 ? 7.063 -5.659 -29.016 1.00 96.19 104 ARG A O 1
ATOM 853 N N . GLU A 1 105 ? 7.855 -3.988 -27.725 1.00 96.94 105 GLU A N 1
ATOM 854 C CA . GLU A 1 105 ? 7.819 -2.936 -28.743 1.00 96.94 105 GLU A CA 1
ATOM 855 C C . GLU A 1 105 ? 8.939 -3.132 -29.777 1.00 96.94 105 GLU A C 1
ATOM 857 O O . GLU A 1 105 ? 8.675 -3.110 -30.972 1.00 96.94 105 GLU A O 1
ATOM 862 N N . LEU A 1 106 ? 10.160 -3.469 -29.343 1.00 96.69 106 LEU A N 1
ATOM 863 C CA . LEU A 1 106 ? 11.302 -3.737 -30.233 1.00 96.69 106 LEU A CA 1
ATOM 864 C C . LEU A 1 106 ? 11.189 -5.033 -31.058 1.00 96.69 106 LEU A C 1
ATOM 866 O O . LEU A 1 106 ? 12.035 -5.302 -31.907 1.00 96.69 106 LEU A O 1
ATOM 870 N N . LYS A 1 107 ? 10.200 -5.889 -30.781 1.00 95.50 107 LYS A N 1
ATOM 871 C CA . LYS A 1 107 ? 9.883 -7.048 -31.637 1.00 95.50 107 LYS A CA 1
ATOM 872 C C . LYS A 1 107 ? 9.121 -6.654 -32.901 1.00 95.50 107 LYS A C 1
ATOM 874 O O . LYS A 1 107 ? 9.003 -7.487 -33.794 1.00 95.50 107 LYS A O 1
ATOM 879 N N . GLN A 1 108 ? 8.559 -5.452 -32.936 1.00 92.94 108 GLN A N 1
ATOM 880 C CA . GLN A 1 108 ? 7.839 -4.920 -34.086 1.00 92.94 108 GLN A CA 1
ATOM 881 C C . GLN A 1 108 ? 8.833 -4.256 -35.042 1.00 92.94 108 GLN A C 1
ATOM 883 O O . GLN A 1 108 ? 9.969 -3.972 -34.664 1.00 92.94 108 GLN A O 1
ATOM 888 N N . GLU A 1 109 ? 8.421 -4.036 -36.285 1.00 89.94 109 GLU A N 1
ATOM 889 C CA . GLU A 1 109 ? 9.234 -3.281 -37.236 1.00 89.94 109 GLU A CA 1
ATOM 890 C C . GLU A 1 109 ? 9.169 -1.774 -36.924 1.00 89.94 109 GLU A C 1
ATOM 892 O O . GLU A 1 109 ? 8.148 -1.303 -36.411 1.00 89.94 109 GLU A O 1
ATOM 897 N N . PRO A 1 110 ? 10.236 -1.008 -37.216 1.00 90.12 110 PRO A N 1
ATOM 898 C CA . PRO A 1 110 ? 10.196 0.448 -37.137 1.00 90.12 110 PRO A CA 1
ATOM 899 C C . PRO A 1 110 ? 9.082 1.045 -38.024 1.00 90.12 110 PRO A C 1
ATOM 901 O O . PRO A 1 110 ? 8.817 0.508 -39.102 1.00 90.12 110 PRO A O 1
ATOM 904 N N . PRO A 1 111 ? 8.462 2.177 -37.639 1.00 92.25 111 PRO A N 1
ATOM 905 C CA . PRO A 1 111 ? 8.752 2.982 -36.453 1.00 92.25 111 PRO A CA 1
ATOM 906 C C . PRO A 1 111 ? 8.167 2.369 -35.173 1.00 92.25 111 PRO A C 1
ATOM 908 O O . PRO A 1 111 ? 7.000 1.974 -35.116 1.00 92.25 111 PRO A O 1
ATOM 911 N N . TYR A 1 112 ? 8.974 2.329 -34.114 1.00 95.19 112 TYR A N 1
ATOM 912 C CA . TYR A 1 112 ? 8.546 1.779 -32.830 1.00 95.19 112 TYR A CA 1
ATOM 913 C C . TYR A 1 112 ? 7.515 2.685 -32.151 1.00 95.19 112 TYR A C 1
ATOM 915 O O . TYR A 1 112 ? 7.629 3.911 -32.153 1.00 95.19 112 TYR A O 1
ATOM 923 N N . THR A 1 113 ? 6.507 2.077 -31.525 1.00 93.75 113 THR A N 1
ATOM 924 C CA . THR A 1 113 ? 5.450 2.805 -30.814 1.00 93.75 113 THR A CA 1
ATOM 925 C C . THR A 1 113 ? 5.324 2.312 -29.382 1.00 93.75 113 THR A C 1
ATOM 927 O O . THR A 1 113 ? 5.359 1.113 -29.110 1.00 93.75 113 THR A O 1
ATOM 930 N N . ALA A 1 114 ? 5.165 3.252 -28.448 1.00 94.31 114 ALA A N 1
ATOM 931 C CA . ALA A 1 114 ? 4.940 2.928 -27.048 1.00 94.31 114 ALA A CA 1
ATOM 932 C C . ALA A 1 114 ? 3.580 2.235 -26.873 1.00 94.31 114 ALA A C 1
ATOM 934 O O . ALA A 1 114 ? 2.548 2.754 -27.299 1.00 94.31 114 ALA A O 1
ATOM 935 N N . GLN A 1 115 ? 3.562 1.078 -26.211 1.00 91.62 115 GLN A N 1
ATOM 936 C CA . GLN A 1 115 ? 2.351 0.281 -26.021 1.00 91.62 115 GLN A CA 1
ATOM 937 C C . GLN A 1 115 ? 2.111 -0.001 -24.541 1.00 91.62 115 GLN A C 1
ATOM 939 O O . GLN A 1 115 ? 2.905 -0.669 -23.874 1.00 91.62 115 GLN A O 1
ATOM 944 N N . GLY A 1 116 ? 0.964 0.455 -24.035 1.00 91.44 116 GLY A N 1
ATOM 945 C CA . GLY A 1 116 ? 0.540 0.262 -22.647 1.00 91.44 116 GLY A CA 1
ATOM 946 C C . GLY A 1 116 ? 1.390 1.028 -21.629 1.00 91.44 116 GLY A C 1
ATOM 947 O O . GLY A 1 116 ? 2.109 1.970 -21.958 1.00 91.44 116 GLY A O 1
ATOM 948 N N . GLY A 1 117 ? 1.304 0.623 -20.368 1.00 93.56 117 GLY A N 1
ATOM 949 C CA . GLY A 1 117 ? 2.059 1.216 -19.270 1.00 93.56 117 GLY A CA 1
ATOM 950 C C . GLY A 1 117 ? 1.657 0.599 -17.938 1.00 93.56 117 GLY A C 1
ATOM 951 O O . GLY A 1 117 ? 0.879 -0.353 -17.895 1.00 93.56 117 GLY A O 1
ATOM 952 N N . VAL A 1 118 ? 2.179 1.153 -16.847 1.00 95.25 118 VAL A N 1
ATOM 953 C CA . VAL A 1 118 ? 1.991 0.587 -15.501 1.00 95.25 118 VAL A CA 1
ATOM 954 C C . VAL A 1 118 ? 0.785 1.160 -14.752 1.00 95.25 118 VAL A C 1
ATOM 956 O O . VAL A 1 118 ? 0.315 0.538 -13.806 1.00 95.25 118 VAL A O 1
ATOM 959 N N . HIS A 1 119 ? 0.244 2.310 -15.176 1.00 94.88 119 HIS A N 1
ATOM 960 C CA . HIS A 1 119 ? -0.791 3.033 -14.423 1.00 94.88 119 HIS A CA 1
ATOM 961 C C . HIS A 1 119 ? -2.086 2.245 -14.218 1.00 94.88 119 HIS A C 1
ATOM 963 O O . HIS A 1 119 ? -2.615 2.249 -13.113 1.00 94.88 119 HIS A O 1
ATOM 969 N N . GLY A 1 120 ? -2.589 1.553 -15.246 1.00 91.62 120 GLY A N 1
ATOM 970 C CA . GLY A 1 120 ? -3.828 0.775 -15.129 1.00 91.62 120 GLY A CA 1
ATOM 971 C C . GLY A 1 120 ? -3.700 -0.346 -14.097 1.00 91.62 120 GLY A C 1
ATOM 972 O O . GLY A 1 120 ? -4.497 -0.431 -13.167 1.00 91.62 120 GLY A O 1
ATOM 973 N N . THR A 1 121 ? -2.641 -1.151 -14.206 1.00 88.94 121 THR A N 1
ATOM 974 C CA . THR A 1 121 ? -2.341 -2.216 -13.239 1.00 88.94 121 THR A CA 1
ATOM 975 C C . THR A 1 121 ? -2.119 -1.654 -11.839 1.00 88.94 121 THR A C 1
ATOM 977 O O . THR A 1 121 ? -2.634 -2.204 -10.870 1.00 88.94 121 THR A O 1
ATOM 980 N N . ALA A 1 122 ? -1.401 -0.536 -11.720 1.00 91.56 122 ALA A N 1
ATOM 981 C CA . ALA A 1 122 ? -1.156 0.093 -10.432 1.00 91.56 122 ALA A CA 1
ATOM 982 C C . ALA A 1 122 ? -2.449 0.602 -9.772 1.00 91.56 122 ALA A C 1
ATOM 984 O O . ALA A 1 122 ? -2.671 0.360 -8.589 1.00 91.56 122 ALA A O 1
ATOM 985 N N . LEU A 1 123 ? -3.354 1.220 -10.534 1.00 92.12 123 LEU A N 1
ATOM 986 C CA . LEU A 1 123 ? -4.666 1.633 -10.031 1.00 92.12 123 LEU A CA 1
ATOM 987 C C . LEU A 1 123 ? -5.501 0.443 -9.550 1.00 92.12 123 LEU A C 1
ATOM 989 O O . LEU A 1 123 ? -6.110 0.523 -8.485 1.00 92.12 123 LEU A O 1
ATOM 993 N N . VAL A 1 124 ? -5.492 -0.672 -10.286 1.00 90.62 124 VAL A N 1
ATOM 994 C CA . VAL A 1 124 ? -6.166 -1.907 -9.855 1.00 90.62 124 VAL A CA 1
ATOM 995 C C . VAL A 1 124 ? -5.566 -2.420 -8.546 1.00 90.62 124 VAL A C 1
ATOM 997 O O . VAL A 1 124 ? -6.312 -2.725 -7.620 1.00 90.62 124 VAL A O 1
ATOM 1000 N N . CYS A 1 125 ? -4.238 -2.450 -8.414 1.00 87.06 125 CYS A N 1
ATOM 1001 C CA . CYS A 1 125 ? -3.580 -2.835 -7.165 1.00 87.06 125 CYS A CA 1
ATOM 1002 C C . CYS A 1 125 ? -3.939 -1.894 -6.002 1.00 87.06 125 CYS A C 1
ATOM 1004 O O . CYS A 1 125 ? -4.234 -2.380 -4.912 1.00 87.06 125 CYS A O 1
ATOM 1006 N N . CYS A 1 126 ? -3.975 -0.572 -6.222 1.00 87.88 126 CYS A N 1
ATOM 1007 C CA . CYS A 1 126 ? -4.451 0.396 -5.226 1.00 87.88 126 CYS A CA 1
ATOM 1008 C C . CYS A 1 126 ? -5.882 0.085 -4.789 1.00 87.88 126 CYS A C 1
ATOM 1010 O O . CYS A 1 126 ? -6.172 0.050 -3.597 1.00 87.88 126 CYS A O 1
ATOM 1012 N N . PHE A 1 127 ? -6.772 -0.146 -5.753 1.00 86.69 127 PHE A N 1
ATOM 1013 C CA . PHE A 1 127 ? -8.171 -0.438 -5.483 1.00 86.69 127 PHE A CA 1
ATOM 1014 C C . PHE A 1 127 ? -8.332 -1.740 -4.692 1.00 86.69 127 PHE A C 1
ATOM 1016 O O . PHE A 1 127 ? -9.028 -1.756 -3.683 1.00 86.69 127 PHE A O 1
ATOM 1023 N N . LEU A 1 128 ? -7.625 -2.808 -5.071 1.00 84.44 128 LEU A N 1
ATOM 1024 C CA . LEU A 1 128 ? -7.627 -4.072 -4.330 1.00 84.44 128 LEU A CA 1
ATOM 1025 C C . LEU A 1 128 ? -7.040 -3.921 -2.920 1.00 84.44 128 LEU A C 1
ATOM 1027 O O . LEU A 1 128 ? -7.557 -4.510 -1.972 1.00 84.44 128 LEU A O 1
ATOM 1031 N N . LEU A 1 129 ? -5.995 -3.105 -2.755 1.00 80.69 129 LEU A N 1
ATOM 1032 C CA . LEU A 1 129 ? -5.424 -2.802 -1.444 1.00 80.69 129 LEU A CA 1
ATOM 1033 C C . LEU A 1 129 ? -6.427 -2.053 -0.563 1.00 80.69 129 LEU A C 1
ATOM 1035 O O . LEU A 1 129 ? -6.593 -2.429 0.596 1.00 80.69 129 LEU A O 1
ATOM 1039 N N . LEU A 1 130 ? -7.133 -1.062 -1.113 1.00 80.38 130 LEU A N 1
ATOM 1040 C CA . LEU A 1 130 ? -8.229 -0.375 -0.426 1.00 80.38 130 LEU A CA 1
ATOM 1041 C C . LEU A 1 130 ? -9.347 -1.354 -0.056 1.00 80.38 130 LEU A C 1
ATOM 1043 O O . LEU A 1 130 ? -9.814 -1.341 1.079 1.00 80.38 130 LEU A O 1
ATOM 1047 N N . LEU A 1 131 ? -9.723 -2.260 -0.964 1.00 79.31 131 LEU A N 1
ATOM 1048 C CA . LEU A 1 131 ? -10.721 -3.286 -0.672 1.00 79.31 131 LEU A CA 1
ATOM 1049 C C . LEU A 1 131 ? -10.277 -4.234 0.455 1.00 79.31 131 LEU A C 1
ATOM 1051 O O . LEU A 1 131 ? -11.095 -4.634 1.276 1.00 79.31 131 LEU A O 1
ATOM 1055 N N . SER A 1 132 ? -8.979 -4.532 0.561 1.00 73.38 132 SER A N 1
ATOM 1056 C CA . SER A 1 132 ? -8.422 -5.383 1.626 1.00 73.38 132 SER A CA 1
ATOM 1057 C C . SER A 1 132 ? -8.500 -4.776 3.036 1.00 73.38 132 SER A C 1
ATOM 1059 O O . SER A 1 132 ? -8.194 -5.461 4.018 1.00 73.38 132 SER A O 1
ATOM 1061 N N . VAL A 1 133 ? -8.837 -3.485 3.139 1.00 69.50 133 VAL A N 1
ATOM 1062 C CA . VAL A 1 133 ? -9.081 -2.788 4.412 1.00 69.50 133 VAL A CA 1
ATOM 1063 C C . VAL A 1 133 ? -10.437 -3.189 4.982 1.00 69.50 133 VAL A C 1
ATOM 1065 O O . VAL A 1 133 ? -10.589 -3.262 6.202 1.00 69.50 133 VAL A O 1
ATOM 1068 N N . PHE A 1 134 ? -11.403 -3.508 4.119 1.00 67.94 134 PHE A N 1
ATOM 1069 C CA . PHE A 1 134 ? -12.689 -4.046 4.534 1.00 67.94 134 PHE A CA 1
ATOM 1070 C C . PHE A 1 134 ? -12.495 -5.506 4.951 1.00 67.94 134 PHE A C 1
ATOM 1072 O O . PHE A 1 134 ? -12.683 -6.435 4.168 1.00 67.94 134 PHE A O 1
ATOM 1079 N N . ARG A 1 135 ? -12.069 -5.719 6.202 1.00 60.81 135 ARG A N 1
ATOM 1080 C CA . ARG A 1 135 ? -12.127 -7.049 6.808 1.00 60.81 135 ARG A CA 1
ATOM 1081 C C . ARG A 1 135 ? -13.601 -7.427 6.972 1.00 60.81 135 ARG A C 1
ATOM 1083 O O . ARG A 1 135 ? -14.338 -6.644 7.577 1.00 60.81 135 ARG A O 1
ATOM 1090 N N . PRO A 1 136 ? -14.045 -8.580 6.442 1.00 60.34 136 PRO A N 1
ATOM 1091 C CA . PRO A 1 136 ? -15.387 -9.063 6.721 1.00 60.34 136 PRO A CA 1
ATOM 1092 C C . PRO A 1 136 ? -15.541 -9.244 8.234 1.00 60.34 136 PRO A C 1
ATOM 1094 O O . PRO A 1 136 ? -14.622 -9.722 8.898 1.00 60.34 136 PRO A O 1
ATOM 1097 N N . ILE A 1 137 ? -16.685 -8.820 8.769 1.00 58.53 137 ILE A N 1
ATOM 1098 C CA . ILE A 1 137 ? -17.005 -8.974 10.190 1.00 58.53 137 ILE A CA 1
ATOM 1099 C C . ILE A 1 137 ? -17.193 -10.469 10.455 1.00 58.53 137 ILE A C 1
ATOM 1101 O O . ILE A 1 137 ? -18.053 -11.100 9.837 1.00 58.53 137 ILE A O 1
ATOM 1105 N N . THR A 1 138 ? -16.391 -11.034 11.354 1.00 60.25 138 THR A N 1
ATOM 1106 C CA . THR A 1 138 ? -16.484 -12.442 11.747 1.00 60.25 138 THR A CA 1
ATOM 1107 C C . THR A 1 138 ? -17.059 -12.512 13.154 1.00 60.25 138 THR A C 1
ATOM 1109 O O . THR A 1 138 ? -16.402 -12.175 14.127 1.00 60.25 138 THR A O 1
ATOM 1112 N N . HIS A 1 139 ? -18.297 -12.978 13.305 1.00 63.06 139 HIS A N 1
ATOM 1113 C CA . HIS A 1 139 ? -18.944 -13.109 14.619 1.00 63.06 139 HIS A CA 1
ATOM 1114 C C . HIS A 1 139 ? -18.437 -14.321 15.434 1.00 63.06 139 HIS A C 1
ATOM 1116 O O . HIS A 1 139 ? -19.208 -14.951 16.151 1.00 63.06 139 HIS A O 1
ATOM 1122 N N . ASP A 1 140 ? -17.154 -14.675 15.317 1.00 68.19 140 ASP A N 1
ATOM 1123 C CA . ASP A 1 140 ? -16.530 -15.811 16.003 1.00 68.19 140 ASP A CA 1
ATOM 1124 C C . ASP A 1 140 ? -15.449 -15.360 16.992 1.00 68.19 140 ASP A C 1
ATOM 1126 O O . ASP A 1 140 ? -15.037 -14.201 16.997 1.00 68.19 140 ASP A O 1
ATOM 1130 N N . GLY A 1 141 ? -14.965 -16.272 17.837 1.00 64.75 141 GLY A N 1
ATOM 1131 C CA . GLY A 1 141 ? -13.953 -16.006 18.868 1.00 64.75 141 GLY A CA 1
ATOM 1132 C C . GLY A 1 141 ? -12.568 -15.564 18.369 1.00 64.75 141 GLY A C 1
ATOM 1133 O O . GLY A 1 141 ? -11.682 -15.400 19.198 1.00 64.75 141 GLY A O 1
ATOM 1134 N N . SER A 1 142 ? -12.356 -15.406 17.056 1.00 69.81 142 SER A N 1
ATOM 1135 C CA . SER A 1 142 ? -11.051 -15.060 16.475 1.00 69.81 142 SER A CA 1
ATOM 1136 C C . SER A 1 142 ? -10.828 -13.553 16.291 1.00 69.81 142 SER A C 1
ATOM 1138 O O . SER A 1 142 ? -9.707 -13.137 15.985 1.00 69.81 142 SER A O 1
ATOM 1140 N N . GLU A 1 143 ? -11.866 -12.725 16.478 1.00 73.81 143 GLU A N 1
ATOM 1141 C CA . GLU A 1 143 ? -11.708 -11.269 16.435 1.00 73.81 143 GLU A CA 1
ATOM 1142 C C . GLU A 1 143 ? -10.766 -10.793 17.554 1.00 73.81 143 GLU A C 1
ATOM 1144 O O . GLU A 1 143 ? -10.912 -11.228 18.697 1.00 73.81 143 GLU A O 1
ATOM 1149 N N . PRO A 1 144 ? -9.805 -9.899 17.255 1.00 79.25 144 PRO A N 1
ATOM 1150 C CA . PRO A 1 144 ? -8.947 -9.327 18.281 1.00 79.25 144 PRO A CA 1
ATOM 1151 C C . PRO A 1 144 ? -9.800 -8.560 19.295 1.00 79.25 144 PRO A C 1
ATOM 1153 O O . PRO A 1 144 ? -10.747 -7.866 18.929 1.00 79.25 144 PRO A O 1
ATOM 1156 N N . GLU A 1 145 ? -9.461 -8.695 20.572 1.00 85.94 145 GLU A N 1
ATOM 1157 C CA . GLU A 1 145 ? -10.153 -8.051 21.686 1.00 85.94 145 GLU A CA 1
ATOM 1158 C C . GLU A 1 145 ? -9.188 -7.078 22.371 1.00 85.94 145 GLU A C 1
ATOM 1160 O O . GLU A 1 145 ? -8.010 -7.391 22.570 1.00 85.94 145 GLU A O 1
ATOM 1165 N N . ARG A 1 146 ? -9.688 -5.905 22.760 1.00 88.50 146 ARG A N 1
ATOM 1166 C CA . ARG A 1 146 ? -8.998 -4.981 23.662 1.00 88.50 146 ARG A CA 1
ATOM 1167 C C . ARG A 1 146 ? -9.760 -4.867 24.974 1.00 88.50 146 ARG A C 1
ATOM 1169 O O . ARG A 1 146 ? -10.963 -5.122 25.030 1.00 88.50 146 ARG A O 1
ATOM 1176 N N . ARG A 1 147 ? -9.045 -4.496 26.031 1.00 91.25 147 ARG A N 1
ATOM 1177 C CA . ARG A 1 147 ? -9.615 -4.299 27.363 1.00 91.25 147 ARG A CA 1
ATOM 1178 C C . ARG A 1 147 ? -9.748 -2.818 27.643 1.00 91.25 147 ARG A C 1
ATOM 1180 O O . ARG A 1 147 ? -8.769 -2.095 27.500 1.00 91.25 147 ARG A O 1
ATOM 1187 N N . GLU A 1 148 ? -10.940 -2.421 28.055 1.00 90.94 148 GLU A N 1
ATOM 1188 C CA . GLU A 1 148 ? -11.260 -1.059 28.470 1.00 90.94 148 GLU A CA 1
ATOM 1189 C C . GLU A 1 148 ? -11.739 -1.120 29.916 1.00 90.94 148 GLU A C 1
ATOM 1191 O O . GLU A 1 148 ? -12.672 -1.860 30.232 1.00 90.94 148 GLU A O 1
ATOM 1196 N N . THR A 1 149 ? -11.078 -0.387 30.804 1.00 93.50 149 THR A N 1
ATOM 1197 C CA . THR A 1 149 ? -11.415 -0.337 32.230 1.00 93.50 149 THR A CA 1
ATOM 1198 C C . THR A 1 149 ? -11.829 1.082 32.574 1.00 93.50 149 THR A C 1
ATOM 1200 O O . THR A 1 149 ? -11.147 2.029 32.190 1.00 93.50 149 THR A O 1
ATOM 1203 N N . GLY A 1 150 ? -12.938 1.228 33.292 1.00 94.25 150 GLY A N 1
ATOM 1204 C CA . GLY A 1 150 ? -13.430 2.531 33.718 1.00 94.25 150 GLY A CA 1
ATOM 1205 C C . GLY A 1 150 ? -14.666 2.421 34.596 1.00 94.25 150 GLY A C 1
ATOM 1206 O O . GLY A 1 150 ? -15.237 1.338 34.764 1.00 94.25 150 GLY A O 1
ATOM 1207 N N . GLU A 1 151 ? -15.075 3.552 35.159 1.00 96.69 151 GLU A N 1
ATOM 1208 C CA . GLU A 1 151 ? -16.295 3.656 35.954 1.00 96.69 151 GLU A CA 1
ATOM 1209 C C . GLU A 1 151 ? -17.522 3.643 35.041 1.00 96.69 151 GLU A C 1
ATOM 1211 O O . GLU A 1 151 ? -17.590 4.384 34.064 1.00 96.69 151 GLU A O 1
ATOM 1216 N N . LEU A 1 152 ? -18.491 2.770 35.313 1.00 95.50 152 LEU A N 1
ATOM 1217 C CA . LEU A 1 152 ? -19.705 2.681 34.509 1.00 95.50 152 LEU A CA 1
ATOM 1218 C C . LEU A 1 152 ? -20.662 3.826 34.862 1.00 95.50 152 LEU A C 1
ATOM 1220 O O .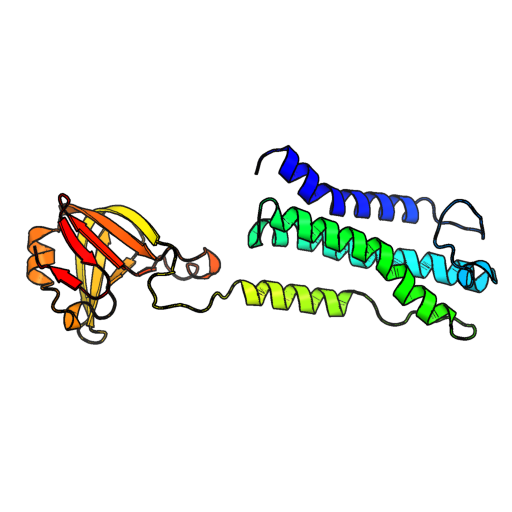 LEU A 1 152 ? -21.236 3.851 35.948 1.00 95.50 152 LEU A O 1
ATOM 1224 N N . SER A 1 153 ? -20.907 4.730 33.917 1.00 95.50 153 SER A N 1
ATOM 1225 C CA . SER A 1 153 ? -21.818 5.866 34.090 1.00 95.50 153 SER A CA 1
ATOM 1226 C C . SER A 1 153 ? -23.287 5.503 33.867 1.00 95.50 153 SER A C 1
ATOM 1228 O O . SER A 1 153 ? -24.168 6.098 34.485 1.00 95.50 153 SER A O 1
ATOM 1230 N N . SER A 1 154 ? -23.588 4.551 32.975 1.00 94.81 154 SER A N 1
ATOM 1231 C CA . SER A 1 154 ? -24.971 4.108 32.741 1.00 94.81 154 SER A CA 1
ATOM 1232 C C . SER A 1 154 ? -25.082 2.750 32.048 1.00 94.81 154 SER A C 1
ATOM 1234 O O . SER A 1 154 ? -24.226 2.363 31.246 1.00 94.81 154 SER A O 1
ATOM 1236 N N . VAL A 1 155 ? -26.201 2.068 32.321 1.00 95.88 155 VAL A N 1
ATOM 1237 C CA . VAL A 1 155 ? -26.692 0.899 31.581 1.00 95.88 155 VAL A CA 1
ATOM 1238 C C . VAL A 1 155 ? -27.988 1.285 30.868 1.00 95.88 155 VAL A C 1
ATOM 1240 O O . VAL A 1 155 ? -28.950 1.712 31.500 1.00 95.88 155 VAL A O 1
ATOM 1243 N N . GLY A 1 156 ? -28.023 1.137 29.547 1.00 94.38 156 GLY A N 1
ATOM 1244 C CA . GLY A 1 156 ? -29.219 1.336 28.724 1.00 94.38 156 GLY A CA 1
ATOM 1245 C C . GLY A 1 156 ? -29.615 0.054 27.999 1.00 94.38 156 GLY A C 1
ATOM 1246 O O . GLY A 1 156 ? -28.856 -0.910 27.974 1.00 94.38 156 GLY A O 1
ATOM 1247 N N . TRP A 1 157 ? -30.788 0.022 27.371 1.00 95.62 157 TRP A N 1
ATOM 1248 C CA . TRP A 1 157 ? -31.182 -1.103 26.516 1.00 95.62 157 TRP A CA 1
ATOM 1249 C C . TRP A 1 157 ? -32.191 -0.696 25.445 1.00 95.62 157 TRP A C 1
ATOM 1251 O O . TRP A 1 157 ? -32.889 0.312 25.568 1.00 95.62 157 TRP A O 1
ATOM 1261 N N . SER A 1 158 ? -32.271 -1.499 24.386 1.00 94.25 158 SER A N 1
ATOM 1262 C CA . SER A 1 158 ? -33.242 -1.366 23.299 1.00 94.25 158 SER A CA 1
ATOM 1263 C C . SER A 1 158 ? -34.058 -2.646 23.193 1.00 94.25 158 SER A C 1
ATOM 1265 O O . SER A 1 158 ? -33.532 -3.702 22.859 1.00 94.25 158 SER A O 1
ATOM 1267 N N . THR A 1 159 ? -35.368 -2.559 23.415 1.00 92.38 159 THR A N 1
ATOM 1268 C CA . THR A 1 159 ? -36.276 -3.705 23.238 1.00 92.38 159 THR A CA 1
ATOM 1269 C C . THR A 1 159 ? -36.460 -4.090 21.770 1.00 92.38 159 THR A C 1
ATOM 1271 O O . THR A 1 159 ? -36.780 -5.236 21.480 1.00 92.38 159 THR A O 1
ATOM 1274 N N . SER A 1 160 ? -36.237 -3.155 20.840 1.00 91.81 160 SER A N 1
ATOM 1275 C CA . SER A 1 160 ? -36.396 -3.395 19.399 1.00 91.81 160 SER A CA 1
ATOM 1276 C C . SER A 1 160 ? -35.263 -4.230 18.797 1.00 91.81 160 SER A C 1
ATOM 1278 O O . SER A 1 160 ? -35.516 -5.100 17.969 1.00 91.81 160 SER A O 1
ATOM 1280 N N . SER A 1 161 ? -34.022 -3.988 19.229 1.00 88.69 161 SER A N 1
ATOM 1281 C CA . SER A 1 161 ? -32.840 -4.740 18.788 1.00 88.69 161 SER A CA 1
ATOM 1282 C C . SER A 1 161 ? -32.411 -5.821 19.783 1.00 88.69 161 SER A C 1
ATOM 1284 O O . SER A 1 161 ? -31.594 -6.675 19.450 1.00 88.69 161 SER A O 1
ATOM 1286 N N . ALA A 1 162 ? -33.010 -5.818 20.978 1.00 93.88 162 ALA A N 1
ATOM 1287 C CA . ALA A 1 162 ? -32.634 -6.623 22.133 1.00 93.88 162 ALA A CA 1
ATOM 1288 C C . ALA A 1 162 ? -31.221 -6.334 22.682 1.00 93.88 162 ALA A C 1
ATOM 1290 O O . ALA A 1 162 ? -30.667 -7.153 23.415 1.00 93.88 162 ALA A O 1
ATOM 1291 N N . ASP A 1 163 ? -30.639 -5.178 22.356 1.00 93.81 163 ASP A N 1
ATOM 1292 C CA . ASP A 1 163 ? -29.279 -4.818 22.763 1.00 93.81 163 ASP A CA 1
ATOM 1293 C C . ASP A 1 163 ? -29.233 -4.166 24.146 1.00 93.81 163 ASP A C 1
ATOM 1295 O O . ASP A 1 163 ? -30.155 -3.451 24.549 1.00 93.81 163 ASP A O 1
ATOM 1299 N N . VAL A 1 164 ? -28.114 -4.372 24.842 1.00 94.94 164 VAL A N 1
ATOM 1300 C CA . VAL A 1 164 ? -27.783 -3.705 26.110 1.00 94.94 164 VAL A CA 1
ATOM 1301 C C . VAL A 1 164 ? -26.615 -2.758 25.869 1.00 94.94 164 VAL A C 1
ATOM 1303 O O . VAL A 1 164 ? -25.628 -3.148 25.255 1.00 94.94 164 VAL A O 1
ATOM 1306 N N . PHE A 1 165 ? -26.711 -1.523 26.347 1.00 94.88 165 PHE A N 1
ATOM 1307 C CA . PHE A 1 165 ? -25.709 -0.474 26.180 1.00 94.88 165 PHE A CA 1
ATOM 1308 C C . PHE A 1 165 ? -24.999 -0.201 27.502 1.00 94.88 165 PHE A C 1
ATOM 1310 O O . PHE A 1 165 ? -25.642 -0.141 28.548 1.00 94.88 165 PHE A O 1
ATOM 1317 N N . LEU A 1 166 ? -23.688 0.006 27.440 1.00 94.50 166 LEU A N 1
ATOM 1318 C CA . LEU A 1 166 ? -22.844 0.359 28.577 1.00 94.50 166 LEU A CA 1
ATOM 1319 C C . LEU A 1 166 ? -22.090 1.647 28.237 1.00 94.50 166 LEU A C 1
ATOM 1321 O O . LEU A 1 166 ? -21.647 1.832 27.099 1.00 94.50 166 LEU A O 1
ATOM 1325 N N . ARG A 1 167 ? -21.941 2.545 29.209 1.00 93.88 167 ARG A N 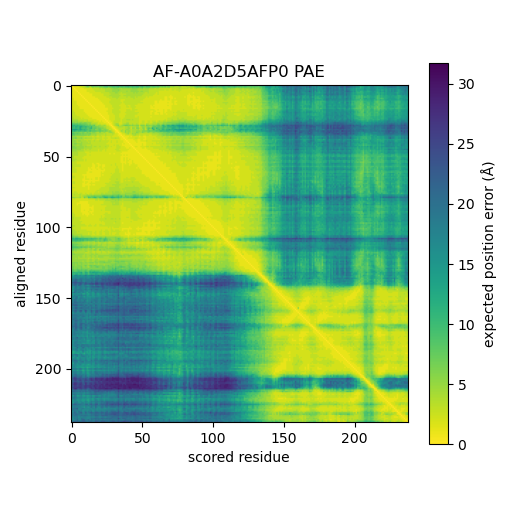1
ATOM 1326 C CA . ARG A 1 167 ? -21.190 3.792 29.030 1.00 93.88 167 ARG A CA 1
ATOM 1327 C C . ARG A 1 167 ? -20.220 3.984 30.181 1.00 93.88 167 ARG A C 1
ATOM 1329 O O . ARG A 1 167 ? -20.629 3.842 31.327 1.00 93.88 167 ARG A O 1
ATOM 1336 N N . LEU A 1 168 ? -18.968 4.310 29.876 1.00 94.06 168 LEU A N 1
ATOM 1337 C CA . LEU A 1 168 ? -17.963 4.635 30.887 1.00 94.06 168 LEU A CA 1
ATOM 1338 C C . LEU A 1 168 ? -17.928 6.155 31.127 1.00 94.06 168 LEU A C 1
ATOM 1340 O O . LEU A 1 168 ? -18.263 6.935 30.233 1.00 94.06 168 LEU A O 1
ATOM 1344 N N . GLU A 1 169 ? -17.610 6.570 32.347 1.00 87.94 169 GLU A N 1
ATOM 1345 C CA . GLU A 1 169 ? -17.332 7.959 32.721 1.00 87.94 169 GLU A CA 1
ATOM 1346 C C . GLU A 1 169 ? -15.990 8.349 32.073 1.00 87.94 169 GLU A C 1
ATOM 1348 O O . GLU A 1 169 ? -15.017 7.612 32.186 1.00 87.94 169 GLU A O 1
ATOM 1353 N N . ASP A 1 170 ? -15.968 9.429 31.289 1.00 85.06 170 ASP A N 1
ATOM 1354 C CA . ASP A 1 170 ? -14.829 9.881 30.460 1.00 85.06 170 ASP A CA 1
ATOM 1355 C C . ASP A 1 170 ? -14.495 9.080 29.184 1.00 85.06 170 ASP A C 1
ATOM 1357 O O . ASP A 1 170 ? -13.453 9.307 28.562 1.00 85.06 170 ASP A O 1
ATOM 1361 N N . ASP A 1 171 ? -15.404 8.223 28.707 1.00 84.06 171 ASP A N 1
ATOM 1362 C CA . ASP A 1 171 ? -15.282 7.603 27.381 1.00 84.06 171 ASP A CA 1
ATOM 1363 C C . ASP A 1 171 ? -16.399 8.047 26.422 1.00 84.06 171 ASP A C 1
ATOM 1365 O O . ASP A 1 171 ? -17.597 7.960 26.705 1.00 84.06 171 ASP A O 1
ATOM 1369 N N . GLU A 1 172 ? -16.000 8.504 25.235 1.00 82.75 172 GLU A N 1
ATOM 1370 C CA . GLU A 1 172 ? -16.917 8.814 24.132 1.00 82.75 172 GLU A CA 1
ATOM 1371 C C . GLU A 1 172 ? -17.404 7.551 23.398 1.00 82.75 172 GLU A C 1
ATOM 1373 O O . GLU A 1 172 ? -18.286 7.627 22.540 1.00 82.75 172 GLU A O 1
ATOM 1378 N N . CYS A 1 173 ? -16.825 6.384 23.697 1.00 84.81 173 CYS A N 1
ATOM 1379 C CA . CYS A 1 173 ? -17.209 5.114 23.105 1.00 84.81 173 CYS A CA 1
ATOM 1380 C C . CYS A 1 173 ? -18.566 4.620 23.630 1.00 84.81 173 CYS A C 1
ATOM 1382 O O . CYS A 1 173 ? -18.813 4.510 24.830 1.00 84.81 173 CYS A O 1
ATOM 1384 N N . HIS A 1 174 ? -19.445 4.265 22.697 1.00 86.69 174 HIS A N 1
ATOM 1385 C CA . HIS A 1 174 ? -20.720 3.619 22.967 1.00 86.69 174 HIS A CA 1
ATOM 1386 C C . HIS A 1 174 ? -20.538 2.102 22.943 1.00 86.69 174 HIS A C 1
ATOM 1388 O O . HIS A 1 174 ? -20.427 1.491 21.874 1.00 86.69 174 HIS A O 1
ATOM 1394 N N . TYR A 1 175 ? -20.514 1.483 24.120 1.00 92.44 175 TYR A N 1
ATOM 1395 C CA . TYR A 1 175 ? -20.382 0.038 24.243 1.00 92.44 175 TYR A CA 1
ATOM 1396 C C . TYR A 1 175 ? -21.745 -0.645 24.172 1.00 92.44 175 TYR A C 1
ATOM 1398 O O . TYR A 1 175 ? -22.728 -0.145 24.721 1.00 92.44 175 TYR A O 1
ATOM 1406 N N . TYR A 1 176 ? -21.817 -1.795 23.501 1.00 92.81 176 TYR A N 1
ATOM 1407 C CA . TYR A 1 176 ? -23.062 -2.555 23.409 1.00 92.81 176 TYR A CA 1
ATOM 1408 C C . TYR A 1 176 ? -22.845 -4.067 23.404 1.00 92.81 176 TYR A C 1
ATOM 1410 O O . TYR A 1 176 ? -21.893 -4.577 22.815 1.00 92.81 176 TYR A O 1
ATOM 1418 N N . ILE A 1 177 ? -23.770 -4.785 24.030 1.00 92.69 177 ILE A N 1
ATOM 1419 C CA . ILE A 1 177 ? -23.896 -6.237 23.986 1.00 92.69 177 ILE A CA 1
ATOM 1420 C C . ILE A 1 177 ? -25.026 -6.565 23.015 1.00 92.69 177 ILE A C 1
ATOM 1422 O O . ILE A 1 177 ? -26.189 -6.231 23.256 1.00 92.69 177 ILE A O 1
ATOM 1426 N N . ASN A 1 178 ? -24.661 -7.219 21.916 1.00 91.31 178 ASN A N 1
ATOM 1427 C CA . ASN A 1 178 ? -25.590 -7.611 20.866 1.00 91.31 178 ASN A CA 1
ATOM 1428 C C . ASN A 1 178 ? -26.577 -8.656 21.407 1.00 91.31 178 ASN A C 1
ATOM 1430 O O . ASN A 1 178 ? -26.142 -9.681 21.935 1.00 91.31 178 ASN A O 1
ATOM 1434 N N . ARG A 1 179 ? -27.885 -8.396 21.291 1.00 91.06 179 ARG A N 1
ATOM 1435 C CA . ARG A 1 179 ? -28.966 -9.297 21.749 1.00 91.06 179 ARG A CA 1
ATOM 1436 C C . ARG A 1 179 ? -28.892 -9.640 23.244 1.00 91.06 179 ARG A C 1
ATOM 1438 O O . ARG A 1 179 ? -29.418 -10.667 23.668 1.00 91.06 179 ARG A O 1
ATOM 1445 N N . GLY A 1 180 ? -28.272 -8.787 24.064 1.00 90.69 180 GLY A N 1
ATOM 1446 C CA . GLY A 1 180 ? -28.080 -9.037 25.496 1.00 90.69 180 GLY A CA 1
ATOM 1447 C C . GLY A 1 180 ? -29.373 -9.334 26.270 1.00 90.69 180 GLY A C 1
ATOM 1448 O O . GLY A 1 180 ? -29.365 -10.175 27.168 1.00 90.69 180 GLY A O 1
ATOM 1449 N N . LEU A 1 181 ? -30.502 -8.726 25.884 1.00 92.69 181 LEU A N 1
ATOM 1450 C CA . LEU A 1 181 ? -31.805 -9.013 26.497 1.00 92.69 181 LEU A CA 1
ATOM 1451 C C . LEU A 1 181 ? -32.275 -10.450 26.216 1.00 92.69 181 LEU A C 1
ATOM 1453 O O . LEU A 1 181 ? -32.780 -11.118 27.114 1.00 92.69 181 LEU A O 1
ATOM 1457 N N . GLU A 1 182 ? -32.066 -10.958 24.997 1.00 93.12 182 GLU A N 1
ATOM 1458 C CA . GLU A 1 182 ? -32.409 -12.346 24.636 1.00 93.12 182 GLU A CA 1
ATOM 1459 C C . GLU A 1 182 ? -31.514 -13.366 25.347 1.00 93.12 182 GLU A C 1
ATOM 1461 O O . GLU A 1 182 ? -31.915 -14.508 25.561 1.00 93.12 182 GLU A O 1
ATOM 1466 N N . MET A 1 183 ? -30.318 -12.944 25.756 1.00 91.06 183 MET A N 1
ATOM 1467 C CA . MET A 1 183 ? -29.383 -13.765 26.521 1.00 91.06 183 MET A CA 1
ATOM 1468 C C . MET A 1 183 ? -29.705 -13.821 28.022 1.00 91.06 183 MET A C 1
ATOM 1470 O O . MET A 1 183 ? -29.020 -14.526 28.761 1.00 91.06 183 MET A O 1
ATOM 1474 N N . GLY A 1 184 ? -30.729 -13.097 28.484 1.00 92.56 184 GLY A N 1
ATOM 1475 C CA . GLY A 1 184 ? -31.150 -13.095 29.886 1.00 92.56 184 GLY A CA 1
ATOM 1476 C C . GLY A 1 184 ? -30.367 -12.134 30.784 1.00 92.56 184 GLY A C 1
ATOM 1477 O O . GLY A 1 184 ? -30.301 -12.356 31.996 1.00 92.56 184 GLY A O 1
ATOM 1478 N N . ILE A 1 185 ? -29.767 -11.081 30.216 1.00 93.69 185 ILE A N 1
ATOM 1479 C CA . ILE A 1 185 ? -29.188 -9.990 31.010 1.00 93.69 185 ILE A CA 1
ATOM 1480 C C . ILE A 1 185 ? -30.311 -9.245 31.736 1.00 93.69 185 ILE A C 1
ATOM 1482 O O . ILE A 1 185 ? -31.213 -8.687 31.109 1.00 93.69 185 ILE A O 1
ATOM 1486 N N . ASP A 1 186 ? -30.222 -9.207 33.063 1.00 94.94 186 ASP A N 1
ATOM 1487 C CA . ASP A 1 186 ? -31.099 -8.408 33.916 1.00 94.94 186 ASP A CA 1
ATOM 1488 C C . ASP A 1 186 ? -30.576 -6.967 33.968 1.00 94.94 186 ASP A C 1
ATOM 1490 O O . ASP A 1 186 ? -29.762 -6.602 34.818 1.00 94.94 186 ASP A O 1
ATOM 1494 N N . THR A 1 187 ? -31.002 -6.145 33.010 1.00 93.12 187 THR A N 1
ATOM 1495 C CA . THR A 1 187 ? -30.468 -4.787 32.833 1.00 93.12 187 THR A CA 1
ATOM 1496 C C . THR A 1 187 ? -30.746 -3.866 34.013 1.00 93.12 187 THR A C 1
ATOM 1498 O O . THR A 1 187 ? -29.937 -2.979 34.279 1.00 93.12 187 THR A O 1
ATOM 1501 N N . LEU A 1 188 ? -31.847 -4.080 34.740 1.00 94.12 188 LEU A N 1
ATOM 1502 C CA . LEU A 1 188 ? -32.168 -3.313 35.943 1.00 94.12 188 LEU A CA 1
ATOM 1503 C C . LEU A 1 188 ? -31.161 -3.629 37.042 1.00 94.12 188 LEU A C 1
ATOM 1505 O O . LEU A 1 188 ? -30.515 -2.722 37.564 1.00 94.12 188 LEU A O 1
ATOM 1509 N N . ARG A 1 189 ? -30.947 -4.918 37.313 1.00 94.19 189 ARG A N 1
ATOM 1510 C CA . ARG A 1 189 ? -29.985 -5.363 38.321 1.00 94.19 189 ARG A CA 1
ATOM 1511 C C . ARG A 1 189 ? -28.551 -4.977 37.968 1.00 94.19 189 ARG A C 1
ATOM 1513 O O . ARG A 1 189 ? -27.794 -4.546 38.831 1.00 94.19 189 ARG A O 1
ATOM 1520 N N . TRP A 1 190 ? -28.182 -5.067 36.692 1.00 95.88 190 TRP A N 1
ATOM 1521 C CA . TRP A 1 190 ? -26.893 -4.574 36.208 1.00 95.88 190 TRP A CA 1
ATOM 1522 C C . TRP A 1 190 ? -26.743 -3.070 36.428 1.00 95.88 190 TRP A C 1
ATOM 1524 O O . TRP A 1 190 ? -25.701 -2.633 36.906 1.00 95.88 190 TRP A O 1
ATOM 1534 N N . SER A 1 191 ? -27.776 -2.279 36.125 1.00 94.94 191 SER A N 1
ATOM 1535 C CA . SER A 1 191 ? -27.749 -0.837 36.375 1.00 94.94 191 SER A CA 1
ATOM 1536 C C . SER A 1 191 ? -27.601 -0.526 37.863 1.00 94.94 191 SER A C 1
ATOM 1538 O O . SER A 1 191 ? -26.828 0.361 38.212 1.00 94.94 191 SER A O 1
ATOM 1540 N N . GLU A 1 192 ? -28.303 -1.243 38.738 1.00 95.44 192 GLU A N 1
ATOM 1541 C CA . GLU A 1 192 ? -28.242 -1.038 40.190 1.00 95.44 192 GLU A CA 1
ATOM 1542 C C . GLU A 1 192 ? -26.876 -1.405 40.784 1.00 95.44 192 GLU A C 1
ATOM 1544 O O . GLU A 1 192 ? -26.371 -0.695 41.652 1.00 95.44 192 GLU A O 1
ATOM 1549 N N . VAL A 1 193 ? -26.273 -2.508 40.328 1.00 94.81 193 VAL A N 1
ATOM 1550 C CA . VAL A 1 193 ? -25.035 -3.040 40.920 1.00 94.81 193 VAL A CA 1
ATOM 1551 C C . VAL A 1 193 ? -23.778 -2.405 40.324 1.00 94.81 193 VAL A C 1
ATOM 1553 O O . VAL A 1 193 ? -22.804 -2.192 41.048 1.00 94.81 193 VAL A O 1
ATOM 1556 N N . LEU A 1 194 ? -23.775 -2.127 39.017 1.00 95.19 194 LEU A N 1
ATOM 1557 C CA . LEU A 1 194 ? -22.561 -1.755 38.288 1.00 95.19 194 LEU A CA 1
ATOM 1558 C C . LEU A 1 194 ? -22.394 -0.244 38.098 1.00 95.19 194 LEU A C 1
ATOM 1560 O O . LEU A 1 194 ? -21.267 0.201 37.910 1.00 95.19 194 LEU A O 1
ATOM 1564 N N . THR A 1 195 ? -23.468 0.550 38.129 1.00 95.62 195 THR A N 1
ATOM 1565 C CA . THR A 1 195 ? -23.356 2.006 37.918 1.00 95.62 195 THR A CA 1
ATOM 1566 C C . THR A 1 195 ? -22.565 2.658 39.055 1.00 95.62 195 THR A C 1
ATOM 1568 O O . THR A 1 195 ? -22.792 2.357 40.228 1.00 95.62 195 THR A O 1
ATOM 1571 N N . GLY A 1 196 ? -21.633 3.548 38.713 1.00 94.62 196 GLY A N 1
ATOM 1572 C CA . GLY A 1 196 ? -20.703 4.178 39.656 1.00 94.62 196 GLY A CA 1
ATOM 1573 C C . GLY A 1 196 ? -19.629 3.221 40.187 1.00 94.62 196 GLY A C 1
ATOM 1574 O O . GLY A 1 196 ? -19.095 3.401 41.283 1.00 94.62 196 GLY A O 1
ATOM 1575 N N . ARG A 1 197 ? -19.379 2.113 39.478 1.00 96.00 197 ARG A N 1
ATOM 1576 C CA . ARG A 1 197 ? -18.334 1.144 39.814 1.00 96.00 197 ARG A CA 1
ATOM 1577 C C . ARG A 1 197 ? -17.383 0.958 38.650 1.00 96.00 197 ARG A C 1
ATOM 1579 O O . ARG A 1 197 ? -17.783 0.987 37.489 1.00 96.00 197 ARG A O 1
ATOM 1586 N N . GLU A 1 198 ? -16.130 0.683 38.985 1.00 96.44 198 GLU A N 1
ATOM 1587 C CA . GLU A 1 198 ? -15.134 0.277 38.006 1.00 96.44 198 GLU A CA 1
ATOM 1588 C C . GLU A 1 198 ? -15.457 -1.124 37.467 1.00 96.44 198 GLU A C 1
ATOM 1590 O O . GLU A 1 198 ? -15.603 -2.092 38.224 1.00 96.44 198 GLU A O 1
ATOM 1595 N N . ILE A 1 199 ? -15.556 -1.227 36.145 1.00 96.31 199 ILE A N 1
ATOM 1596 C CA . ILE A 1 199 ? -15.728 -2.481 35.416 1.00 96.31 199 ILE A CA 1
ATOM 1597 C C . ILE A 1 199 ? -14.640 -2.606 34.353 1.00 96.31 199 ILE A C 1
ATOM 1599 O O . ILE A 1 199 ? -14.036 -1.619 33.936 1.00 96.31 199 ILE A O 1
ATOM 1603 N N . THR A 1 200 ? -14.400 -3.827 33.880 1.00 96.19 200 THR A N 1
ATOM 1604 C CA . THR A 1 200 ? -13.560 -4.053 32.699 1.00 96.19 200 THR A CA 1
ATOM 1605 C C . THR A 1 200 ? -14.375 -4.689 31.585 1.00 96.19 200 THR A C 1
ATOM 1607 O O . THR A 1 200 ? -14.986 -5.744 31.763 1.00 96.19 200 THR A O 1
ATOM 1610 N N . LEU A 1 201 ? -14.357 -4.049 30.423 1.00 94.31 201 LEU A N 1
ATOM 1611 C CA . LEU A 1 201 ? -14.995 -4.501 29.198 1.00 94.31 201 LEU A CA 1
ATOM 1612 C C . LEU A 1 201 ? -13.956 -5.163 28.293 1.00 94.31 201 LEU A C 1
ATOM 1614 O O . LEU A 1 201 ? -12.884 -4.613 28.049 1.00 94.31 201 LEU A O 1
ATOM 1618 N N . GLU A 1 202 ? -14.292 -6.331 27.758 1.00 92.94 202 GLU A N 1
ATOM 1619 C CA . GLU A 1 202 ? -13.564 -6.948 26.650 1.00 92.94 202 GLU A CA 1
ATOM 1620 C C . GLU A 1 202 ? -14.310 -6.615 25.362 1.00 92.94 202 GLU A C 1
ATOM 1622 O O . GLU A 1 202 ? -15.441 -7.058 25.143 1.00 92.94 202 GLU A O 1
ATOM 1627 N N . VAL A 1 203 ? -13.695 -5.776 24.537 1.00 90.06 203 VAL A N 1
ATOM 1628 C CA . VAL A 1 203 ? -14.326 -5.106 23.399 1.00 90.06 203 VAL A CA 1
ATOM 1629 C C . VAL A 1 203 ? -13.639 -5.554 22.123 1.00 90.06 203 VAL A C 1
ATOM 1631 O O . VAL A 1 203 ? -12.415 -5.655 22.076 1.00 90.06 203 VAL A O 1
ATOM 1634 N N . VAL A 1 204 ? -14.414 -5.797 21.068 1.00 86.62 204 VAL A N 1
ATOM 1635 C CA . VAL A 1 204 ? -13.852 -6.124 19.752 1.00 86.62 204 VAL A CA 1
ATOM 1636 C C . VAL A 1 204 ? -12.972 -4.974 19.263 1.00 86.62 204 VAL A C 1
ATOM 1638 O O . VAL A 1 204 ? -13.441 -3.849 19.069 1.00 86.62 204 VAL A O 1
ATOM 1641 N N . ASP A 1 205 ? -11.701 -5.269 19.012 1.00 80.75 205 ASP A N 1
ATOM 1642 C CA . ASP A 1 205 ? -10.727 -4.307 18.525 1.00 80.75 205 ASP A CA 1
ATOM 1643 C C . ASP A 1 205 ? -10.805 -4.176 17.001 1.00 80.75 205 ASP A C 1
ATOM 1645 O O . ASP A 1 205 ? -10.186 -4.908 16.224 1.00 80.75 205 ASP A O 1
ATOM 1649 N N . ARG A 1 206 ? -11.641 -3.241 16.545 1.00 72.56 206 ARG A N 1
ATOM 1650 C CA . ARG A 1 206 ? -11.822 -2.981 15.114 1.00 72.56 206 ARG A CA 1
ATOM 1651 C C . ARG A 1 206 ? -10.751 -2.018 14.590 1.00 72.56 206 ARG A C 1
ATOM 1653 O O . ARG A 1 206 ? -10.540 -0.969 15.204 1.00 72.56 206 ARG A O 1
ATOM 1660 N N . PRO A 1 207 ? -10.142 -2.292 13.415 1.00 60.38 207 PRO A N 1
ATOM 1661 C CA . PRO A 1 207 ? -9.214 -1.365 12.777 1.00 60.38 207 PRO A CA 1
ATOM 1662 C C . PRO A 1 207 ? -9.853 0.012 12.555 1.00 60.38 207 PRO A C 1
ATOM 1664 O O . PRO A 1 207 ? -11.035 0.111 12.221 1.00 60.38 207 PRO A O 1
ATOM 1667 N N . ALA A 1 208 ? -9.040 1.067 12.652 1.00 52.50 208 ALA A N 1
ATOM 1668 C CA . ALA A 1 208 ? -9.463 2.471 12.616 1.00 52.50 208 ALA A CA 1
ATOM 1669 C C . ALA A 1 208 ? -10.404 2.856 11.451 1.00 52.50 208 ALA A C 1
ATOM 1671 O O . ALA A 1 208 ? -11.215 3.765 11.603 1.00 52.50 208 ALA A O 1
ATOM 1672 N N . GLY A 1 209 ? -10.349 2.153 10.313 1.00 48.66 209 GLY A N 1
ATOM 1673 C CA . GLY A 1 209 ? -11.197 2.422 9.145 1.00 48.66 209 GLY A CA 1
ATOM 1674 C C . GLY A 1 209 ? -12.698 2.163 9.342 1.00 48.66 209 GLY A C 1
ATOM 1675 O O . GLY A 1 209 ? -13.497 2.760 8.628 1.00 48.66 209 GLY A O 1
ATOM 1676 N N . LEU A 1 210 ? -13.099 1.322 10.307 1.00 52.12 210 LEU A N 1
ATOM 1677 C CA . LEU A 1 210 ? -14.516 1.027 10.588 1.00 52.12 210 LEU A CA 1
ATOM 1678 C C . LEU A 1 210 ? -15.122 1.905 11.700 1.00 52.12 210 LEU A C 1
ATOM 1680 O O . LEU A 1 210 ? -16.336 1.903 11.879 1.00 52.12 210 LEU A O 1
ATOM 1684 N N . ASN A 1 211 ? -14.293 2.668 12.422 1.00 54.12 211 ASN A N 1
ATOM 1685 C CA . ASN A 1 211 ? -14.700 3.505 13.560 1.00 54.12 211 ASN A CA 1
ATOM 1686 C C . ASN A 1 211 ? -14.924 4.983 13.165 1.00 54.12 211 ASN A C 1
ATOM 1688 O O . ASN A 1 211 ? -15.020 5.849 14.032 1.00 54.12 211 ASN A O 1
ATOM 1692 N N . TRP A 1 212 ? -14.986 5.293 11.861 1.00 49.31 212 TRP A N 1
ATOM 1693 C CA . TRP A 1 212 ? -15.045 6.669 11.334 1.00 49.31 212 TRP A CA 1
ATOM 1694 C C . TRP A 1 212 ? -16.341 7.414 11.714 1.00 49.31 212 TRP A C 1
ATOM 1696 O O . TRP A 1 212 ? -16.338 8.636 11.824 1.00 49.31 212 TRP A O 1
ATOM 1706 N N . PHE A 1 213 ? -17.446 6.699 11.949 1.00 43.62 213 PHE A N 1
ATOM 1707 C CA . PHE A 1 213 ? -18.784 7.289 12.135 1.00 43.62 213 PHE A CA 1
ATOM 1708 C C . PHE A 1 213 ? -19.303 7.255 13.581 1.00 43.62 213 PHE A C 1
ATOM 1710 O O . PHE A 1 213 ? -20.503 7.376 13.815 1.00 43.62 213 PHE A O 1
ATOM 1717 N N . GLY A 1 214 ? -18.400 7.108 14.549 1.00 52.72 214 GLY A N 1
ATOM 1718 C CA . GLY A 1 214 ? -18.715 6.998 15.972 1.00 52.72 214 GLY A CA 1
ATOM 1719 C C . GLY A 1 214 ? -17.956 5.829 16.588 1.00 52.72 214 GLY A C 1
ATOM 1720 O O . GLY A 1 214 ? -17.849 4.758 15.986 1.00 52.72 214 GLY A O 1
ATOM 1721 N N . ARG A 1 215 ? -17.389 6.031 17.780 1.00 71.44 215 ARG A N 1
ATOM 1722 C CA . ARG A 1 215 ? -16.731 4.957 18.529 1.00 71.44 215 ARG A CA 1
ATOM 1723 C C . ARG A 1 215 ? -17.821 4.044 19.079 1.00 71.44 215 ARG A C 1
ATOM 1725 O O . ARG A 1 215 ? -18.445 4.368 20.079 1.00 71.44 215 ARG A O 1
ATOM 1732 N N . VAL A 1 216 ? -18.094 2.943 18.390 1.00 79.81 216 VAL A N 1
ATOM 1733 C CA . VAL A 1 216 ? -19.004 1.902 18.874 1.00 79.81 216 VAL A CA 1
ATOM 1734 C C . VAL A 1 216 ? -18.174 0.667 19.196 1.00 79.81 216 VAL A C 1
ATOM 1736 O O . VAL A 1 216 ? -17.426 0.184 18.345 1.00 79.81 216 VAL A O 1
ATOM 1739 N N . GLY A 1 217 ? -18.299 0.163 20.420 1.00 86.00 217 GLY A N 1
ATOM 1740 C CA . GLY A 1 217 ? -17.542 -0.979 20.922 1.00 86.00 217 GLY A CA 1
ATOM 1741 C C . GLY A 1 217 ? -18.445 -2.184 21.179 1.00 86.00 217 GLY A C 1
ATOM 1742 O O . GLY A 1 217 ? -19.096 -2.226 22.223 1.00 86.00 217 GLY A O 1
ATOM 1743 N N . PRO A 1 218 ? -18.500 -3.183 20.281 1.00 89.50 218 PRO A N 1
ATOM 1744 C CA . PRO A 1 218 ? -19.178 -4.438 20.577 1.00 89.50 218 PRO A CA 1
ATOM 1745 C C . PRO A 1 218 ? -18.472 -5.135 21.739 1.00 89.50 218 PRO A C 1
ATOM 1747 O O . PRO A 1 218 ? -17.283 -5.452 21.656 1.00 89.50 218 PRO A O 1
ATOM 1750 N N . VAL A 1 219 ? -19.209 -5.374 22.815 1.00 91.69 219 VAL A N 1
ATOM 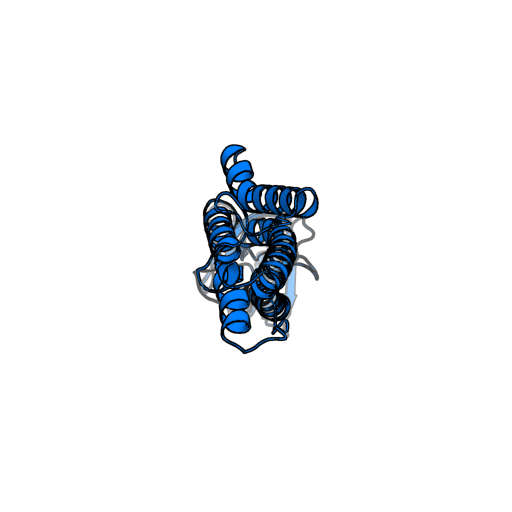1751 C CA . VAL A 1 219 ? -18.717 -6.012 24.031 1.00 91.69 219 VAL A CA 1
ATOM 1752 C C . VAL A 1 219 ? -18.852 -7.521 23.890 1.00 91.69 219 VAL A C 1
ATOM 1754 O O . VAL A 1 219 ? -19.916 -8.050 23.559 1.00 91.69 219 VAL A O 1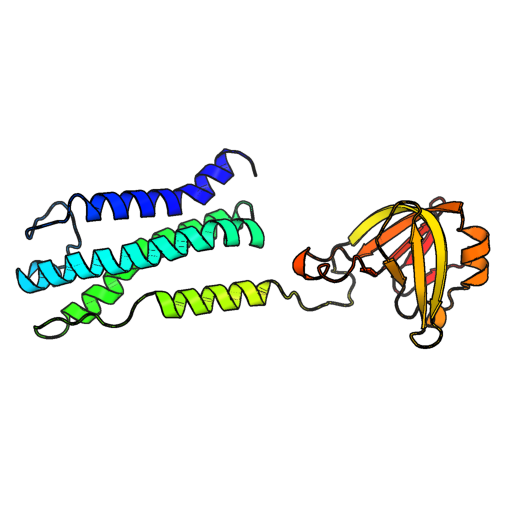
ATOM 1757 N N . ARG A 1 220 ? -17.759 -8.225 24.172 1.00 90.50 220 ARG A N 1
ATOM 1758 C CA . ARG A 1 220 ? -17.677 -9.689 24.212 1.00 90.50 220 ARG A CA 1
ATOM 1759 C C . ARG A 1 220 ? -17.472 -10.250 25.602 1.00 90.50 220 ARG A C 1
ATOM 1761 O O . ARG A 1 220 ? -17.728 -11.440 25.783 1.00 90.50 220 ARG A O 1
ATOM 1768 N N . GLY A 1 221 ? -17.060 -9.412 26.547 1.00 92.88 221 GLY A N 1
ATOM 1769 C CA . GLY A 1 221 ? -16.932 -9.772 27.947 1.00 92.88 221 GLY A CA 1
ATOM 1770 C C . GLY A 1 221 ? -17.157 -8.582 28.873 1.00 92.88 221 GLY A C 1
ATOM 1771 O O . GLY A 1 221 ? -16.803 -7.454 28.535 1.00 92.88 221 GLY A O 1
ATOM 1772 N N . VAL A 1 222 ? -17.754 -8.838 30.036 1.00 95.44 222 VAL A N 1
ATOM 1773 C CA . VAL A 1 222 ? -17.885 -7.869 31.134 1.00 95.44 222 VAL A CA 1
ATOM 1774 C C . VAL A 1 222 ? -17.364 -8.522 32.402 1.00 95.44 222 VAL A C 1
ATOM 1776 O O . VAL A 1 222 ? -17.857 -9.575 32.816 1.00 95.44 222 VAL A O 1
ATOM 1779 N N . MET A 1 223 ? -16.365 -7.890 33.008 1.00 95.62 223 MET A N 1
ATOM 1780 C CA . MET A 1 223 ? -15.722 -8.334 34.237 1.00 95.62 223 MET A CA 1
ATOM 1781 C C . MET A 1 223 ? -15.952 -7.309 35.344 1.00 95.62 223 MET A C 1
ATOM 1783 O O . MET A 1 223 ? -15.777 -6.106 35.139 1.00 95.62 223 MET A O 1
ATOM 1787 N N . PHE A 1 224 ? -16.305 -7.799 36.529 1.00 95.56 224 PHE A N 1
ATOM 1788 C CA . PHE A 1 224 ? -16.535 -6.986 37.717 1.00 95.56 224 PHE A CA 1
ATOM 1789 C C . PHE A 1 224 ? -16.001 -7.722 38.945 1.00 95.56 224 PHE A C 1
ATOM 1791 O O . PHE A 1 224 ? -16.340 -8.880 39.163 1.00 95.56 224 PHE A O 1
ATOM 1798 N N . GLN A 1 225 ? -15.131 -7.074 39.727 1.00 91.44 225 GLN A N 1
ATOM 1799 C CA . GLN A 1 225 ? -14.531 -7.643 40.949 1.00 91.44 225 GLN A CA 1
ATOM 1800 C C . GLN A 1 225 ? -13.870 -9.028 40.768 1.00 91.44 225 GLN A C 1
ATOM 1802 O O . GLN A 1 225 ? -13.834 -9.840 41.687 1.00 91.44 225 GLN A O 1
ATOM 1807 N N . GLY A 1 226 ? -13.326 -9.306 39.579 1.00 87.81 226 GLY A N 1
ATOM 1808 C CA . GLY A 1 226 ? -12.708 -10.596 39.251 1.00 87.81 226 GLY A CA 1
ATOM 1809 C C . GLY A 1 226 ? -13.689 -11.679 38.785 1.00 87.81 226 GLY A C 1
ATOM 1810 O O . GLY A 1 226 ? -13.244 -12.718 38.303 1.00 87.81 226 GLY A O 1
ATOM 1811 N N . ASP A 1 227 ? -14.998 -11.429 38.847 1.00 92.25 227 ASP A N 1
ATOM 1812 C CA . ASP A 1 227 ? -16.027 -12.283 38.260 1.00 92.25 227 ASP A CA 1
ATOM 1813 C C . ASP A 1 227 ? -16.301 -11.895 36.798 1.00 92.25 227 ASP A C 1
ATOM 1815 O O . ASP A 1 227 ? -16.315 -10.721 36.424 1.00 92.25 227 ASP A O 1
ATOM 1819 N N . THR A 1 228 ? -16.557 -12.899 35.956 1.00 94.06 228 THR A N 1
ATOM 1820 C CA . THR A 1 228 ? -17.042 -12.700 34.580 1.00 94.06 228 THR A CA 1
ATOM 1821 C C . THR A 1 228 ? -18.569 -12.715 34.587 1.00 94.06 228 THR A C 1
ATOM 1823 O O . THR A 1 228 ? -19.180 -13.772 34.747 1.00 94.06 228 THR A O 1
ATOM 1826 N N . LEU A 1 229 ? -19.183 -11.541 34.430 1.00 93.88 229 LEU A N 1
ATOM 1827 C CA . LEU A 1 229 ? -20.643 -11.375 34.390 1.00 93.88 229 LEU A CA 1
ATOM 1828 C C . LEU A 1 229 ? -21.218 -11.698 33.012 1.00 93.88 229 LEU A C 1
ATOM 1830 O O . LEU A 1 229 ? -22.349 -12.161 32.874 1.00 93.88 229 LEU A O 1
ATOM 1834 N N . TYR A 1 230 ? -20.425 -11.472 31.972 1.00 93.81 230 TYR A N 1
ATOM 1835 C CA . TYR A 1 230 ? -20.784 -11.808 30.605 1.00 93.81 230 TYR A CA 1
ATOM 1836 C C . TYR A 1 230 ? -19.543 -12.236 29.840 1.00 93.81 230 TYR A C 1
ATOM 1838 O O . TYR A 1 230 ? -18.486 -11.621 29.969 1.00 93.81 230 TYR A O 1
ATOM 1846 N N . ARG A 1 231 ? -19.698 -13.272 29.019 1.00 90.88 231 ARG A N 1
ATOM 1847 C CA . ARG A 1 231 ? -18.786 -13.643 27.935 1.00 90.88 231 ARG A CA 1
ATOM 1848 C C . ARG A 1 231 ? -19.658 -14.166 26.804 1.00 90.88 231 ARG A C 1
ATOM 1850 O O . ARG A 1 231 ? -20.577 -14.918 27.088 1.00 90.88 231 ARG A O 1
ATOM 1857 N N . THR A 1 232 ? -19.399 -13.786 25.556 1.00 84.50 232 THR A N 1
ATOM 1858 C CA . THR A 1 232 ? -20.193 -14.180 24.367 1.00 84.50 232 THR A CA 1
ATOM 1859 C C . THR A 1 232 ? -20.823 -15.582 24.494 1.00 84.50 232 THR A C 1
ATOM 1861 O O . THR A 1 232 ? -20.118 -16.585 24.566 1.00 84.50 232 THR A O 1
ATOM 1864 N N . GLY A 1 233 ? -22.158 -15.637 24.551 1.00 81.56 233 GLY A N 1
ATOM 1865 C CA . GLY A 1 233 ? -22.961 -16.856 24.745 1.00 81.56 233 GLY A CA 1
ATOM 1866 C C . GLY A 1 233 ? -23.318 -17.232 26.195 1.00 81.56 233 GLY A C 1
ATOM 1867 O O . GLY A 1 233 ? -24.153 -18.106 26.393 1.00 81.56 233 GLY A O 1
ATOM 1868 N N . THR A 1 234 ? -22.730 -16.589 27.205 1.00 87.62 234 THR A N 1
ATOM 1869 C CA . THR A 1 234 ? -22.890 -16.915 28.634 1.00 87.62 234 THR A CA 1
ATOM 1870 C C . THR A 1 234 ? -23.129 -15.652 29.463 1.00 87.62 234 THR A C 1
ATOM 1872 O O . THR A 1 234 ? -22.373 -14.683 29.371 1.00 87.62 234 THR A O 1
ATOM 1875 N N . VAL A 1 235 ? -24.164 -15.674 30.305 1.00 92.94 235 VAL A N 1
ATOM 1876 C CA . VAL A 1 235 ? -24.539 -14.566 31.197 1.00 92.94 235 VAL A CA 1
ATOM 1877 C C . VAL A 1 235 ? -24.602 -15.064 32.637 1.00 92.94 235 VAL A C 1
ATOM 1879 O O . VAL A 1 235 ? -25.179 -16.114 32.920 1.00 92.94 235 VAL A O 1
ATOM 1882 N N . ARG A 1 236 ? -24.042 -14.276 33.554 1.00 93.31 236 ARG A N 1
ATOM 1883 C CA . ARG A 1 236 ? -24.177 -14.417 35.002 1.00 93.31 236 ARG A CA 1
ATOM 1884 C C . ARG A 1 236 ? -24.559 -13.055 35.570 1.00 93.31 236 ARG A C 1
ATOM 1886 O O . ARG A 1 236 ? -23.727 -12.159 35.660 1.00 93.31 236 ARG A O 1
ATOM 1893 N N . ASN A 1 237 ? -25.827 -12.903 35.938 1.00 92.00 237 ASN A N 1
ATOM 1894 C CA . ASN A 1 237 ? -26.297 -11.668 36.558 1.00 92.00 237 ASN A CA 1
ATOM 1895 C C . ASN A 1 237 ? -25.627 -11.490 37.944 1.00 92.00 237 ASN A C 1
ATOM 1897 O O . ASN A 1 237 ? -25.580 -12.472 38.694 1.00 92.00 237 ASN A O 1
ATOM 1901 N N . PRO A 1 238 ? -25.075 -10.296 38.249 1.00 85.81 238 PRO A N 1
ATOM 1902 C CA . PRO A 1 238 ? -24.368 -10.001 39.502 1.00 85.81 238 PRO A CA 1
ATOM 1903 C C . PRO A 1 238 ? -25.319 -9.989 40.695 1.00 85.81 238 PRO A C 1
ATOM 1905 O O . PRO A 1 238 ? -26.457 -9.532 40.508 1.00 85.81 238 PRO A O 1
#